Protein AF-A0A9D2DY53-F1 (afdb_monomer_lite)

Sequence (249 aa):
MTLADGGSDTGYHLVSTLRIPVTYTVGDETATFEDVVTSEVWFRDTRHELRPVRSVKTVLSHSPLAVSDPESIEDVYIAYDYTFTTSYDANCTQAEISIEYRSEVDGETQSSTENHTVELSGAGTYFDNEQILFSLRAIDPTLGVTFRSINPVRLREETLSAQAAAVTAPETLTFSINGEAAAEHEVNANSFSIGYTGTNSGLSQSYTYAALTDAANNTYRNVLLRMDVPVLHSLGTLHYRLVSAQFIQ

Organism: NCBI:txid2838604

Foldseek 3Di:
DAAPVRDDADDDKDKDKDWDWDWDDDPPDIDIDIWMKMKIWDFHHVVQLRHTAKMKIWTWDWDADPDDDDPDRVRGTDTWTKIWMWGAHPQNQKIKIKIWTWDADPNDIDIDIDIDMEGDDDPRQEDEPSCVVVVVLVDDLVDWDKGWYQPPVVRYIFIKIKHKDWDPAFDWDWAAEAPDHTDTDGFGKMKIWMWTPDPPTDGTKMWIWGDQPDPVCRPRSRDTAWIWAQDPPRPDIDIDGHHYDYDDD

Secondary structure (DSSP, 8-state):
-B-TTS-B--EEEEEEEEEEEEEEEETTEEEEEEEEEEEEEEEE-GGGTT-EEEEEEEEEEEEE---SS-SSGGGGEEEEEEEEEEEE-TTSSEEEEEEEEEEEETTEEEEEEEEEEEEPPSSS-B--HHHHHHHGGGS-TTS-EEEEEEETTTTEEEEEEEEEEE-SSPEEEEEEETTPPPEEEEE-EEEEEEEE-STT--PPEEEEEE--S-SS--TTTT-EEEEEEEEGGGTEEEEEE--EE----

Radius of gyration: 20.36 Å; chains: 1; bounding box: 48×48×57 Å

pLDDT: mean 89.17, std 6.29, range [55.41, 97.5]

Structure (mmCIF, N/CA/C/O backbone):
data_AF-A0A9D2DY53-F1
#
_entry.id   AF-A0A9D2DY53-F1
#
loop_
_atom_site.group_PDB
_atom_site.id
_atom_site.type_symbol
_atom_site.label_atom_id
_atom_site.label_alt_id
_atom_site.label_comp_id
_atom_site.label_asym_id
_atom_site.label_entity_id
_atom_site.label_seq_id
_atom_site.pdbx_PDB_ins_code
_atom_site.Cartn_x
_atom_site.Cartn_y
_atom_site.Cartn_z
_atom_site.occupancy
_atom_site.B_iso_or_equiv
_atom_site.auth_seq_id
_atom_site.auth_comp_id
_atom_site.auth_asym_id
_atom_site.auth_atom_id
_atom_site.pdbx_PDB_model_num
ATOM 1 N N . MET A 1 1 ? -4.947 10.933 -17.072 1.00 87.56 1 MET A N 1
ATOM 2 C CA . MET A 1 1 ? -5.111 11.525 -15.726 1.00 87.56 1 MET A CA 1
ATOM 3 C C . MET A 1 1 ? -5.010 13.039 -15.832 1.00 87.56 1 MET A C 1
ATOM 5 O O . MET A 1 1 ? -4.362 13.507 -16.764 1.00 87.56 1 MET A O 1
ATOM 9 N N . THR A 1 2 ? -5.627 13.781 -14.917 1.00 86.44 2 THR A N 1
ATOM 10 C CA . THR A 1 2 ? -5.500 15.247 -14.844 1.00 86.44 2 THR A CA 1
ATOM 11 C C . THR A 1 2 ? -4.355 15.609 -13.902 1.00 86.44 2 THR A C 1
ATOM 13 O O . THR A 1 2 ? -4.256 15.030 -12.823 1.00 86.44 2 THR A O 1
ATOM 16 N N . LEU A 1 3 ? -3.488 16.525 -14.323 1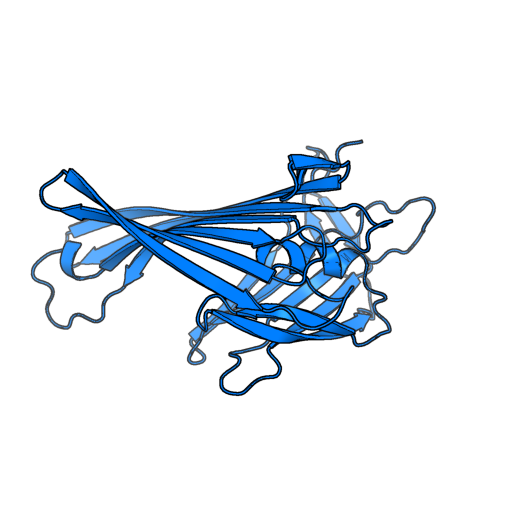.00 85.75 3 LEU A N 1
ATOM 17 C CA . LEU A 1 3 ? -2.381 17.057 -13.529 1.00 85.75 3 LEU A CA 1
ATOM 18 C C . LEU A 1 3 ? -2.838 18.284 -12.722 1.00 85.75 3 LEU A C 1
ATOM 20 O O . LEU A 1 3 ? -3.864 18.892 -13.029 1.00 85.75 3 LEU A O 1
ATOM 24 N N . ALA A 1 4 ? -2.060 18.674 -11.710 1.00 82.62 4 ALA A N 1
ATOM 25 C CA . ALA A 1 4 ? -2.380 19.817 -10.849 1.00 82.62 4 ALA A CA 1
ATOM 26 C C . ALA A 1 4 ? -2.477 21.162 -11.599 1.00 82.62 4 ALA A C 1
ATOM 28 O O . ALA A 1 4 ? -3.199 22.056 -11.170 1.00 82.62 4 ALA A O 1
ATOM 29 N N . ASP A 1 5 ? -1.798 21.302 -12.740 1.00 82.75 5 ASP A N 1
ATOM 30 C CA . ASP A 1 5 ? -1.852 22.492 -13.601 1.00 82.75 5 ASP A CA 1
ATOM 31 C C . ASP A 1 5 ? -3.064 22.510 -14.558 1.00 82.75 5 ASP A C 1
ATOM 33 O O . ASP A 1 5 ? -3.183 23.400 -15.401 1.00 82.75 5 ASP A O 1
ATOM 37 N N . GLY A 1 6 ? -3.969 21.531 -14.443 1.00 84.44 6 GLY A N 1
ATOM 38 C CA . GLY A 1 6 ? -5.123 21.357 -15.327 1.00 84.44 6 GLY A CA 1
ATOM 39 C C . GLY A 1 6 ? -4.798 20.663 -16.653 1.00 84.44 6 GLY A C 1
ATOM 40 O O . GLY A 1 6 ? -5.705 20.428 -17.455 1.00 84.44 6 GLY A O 1
ATOM 41 N N . GLY A 1 7 ? -3.534 20.304 -16.892 1.00 85.62 7 GLY A N 1
ATOM 42 C CA . GLY A 1 7 ? -3.119 19.490 -18.026 1.00 85.62 7 GLY A CA 1
ATOM 43 C C . GLY A 1 7 ? -3.608 18.043 -17.926 1.00 85.62 7 GLY A C 1
ATOM 44 O O . GLY A 1 7 ? -4.072 17.574 -16.886 1.00 85.62 7 GLY A O 1
ATOM 45 N N . SER A 1 8 ? -3.478 17.300 -19.024 1.00 86.88 8 SER A N 1
ATOM 46 C CA . SER A 1 8 ? -3.783 15.868 -19.072 1.00 86.88 8 SER A CA 1
ATOM 47 C C . SER A 1 8 ? -2.556 15.069 -19.488 1.00 86.88 8 SER A C 1
ATOM 49 O O . SER A 1 8 ? -1.902 15.434 -20.464 1.00 86.88 8 SER A O 1
ATOM 51 N N . ASP A 1 9 ? -2.300 13.949 -18.815 1.00 85.19 9 ASP A N 1
ATOM 52 C CA . ASP A 1 9 ? -1.198 13.044 -19.150 1.00 85.19 9 ASP A CA 1
ATOM 53 C C . ASP A 1 9 ? -1.635 11.571 -19.187 1.00 85.19 9 ASP A C 1
ATOM 55 O O . ASP A 1 9 ? -2.636 11.171 -18.577 1.00 85.19 9 ASP A O 1
ATOM 59 N N . THR A 1 10 ? -0.865 10.757 -19.908 1.00 88.81 10 THR A N 1
ATOM 60 C CA . THR A 1 10 ? -0.952 9.295 -19.860 1.00 88.81 10 THR A CA 1
ATOM 61 C C . THR A 1 10 ? -0.120 8.777 -18.693 1.00 88.81 10 THR A C 1
ATOM 63 O O . THR A 1 10 ? 0.996 9.224 -18.453 1.00 88.81 10 THR A O 1
ATOM 66 N N . GLY A 1 11 ? -0.645 7.792 -17.979 1.00 91.06 11 GLY A N 1
ATOM 67 C CA . GLY A 1 11 ? 0.128 7.059 -16.989 1.00 91.06 11 GLY A CA 1
ATOM 68 C C . GLY A 1 11 ? -0.738 6.038 -16.287 1.00 91.06 11 GLY A C 1
ATOM 69 O O . GLY A 1 11 ? -1.697 5.535 -16.873 1.00 91.06 11 GLY A O 1
ATOM 70 N N . TYR A 1 12 ? -0.381 5.720 -15.056 1.00 90.75 12 TYR A N 1
ATOM 71 C CA . TYR A 1 12 ? -0.913 4.572 -14.350 1.00 90.75 12 TYR A CA 1
ATOM 72 C C . TYR A 1 12 ? -1.916 4.990 -13.279 1.00 90.75 12 TYR A C 1
ATOM 74 O O . TYR A 1 12 ? -1.804 6.055 -12.672 1.00 90.75 12 TYR A O 1
ATOM 82 N N . HIS A 1 13 ? -2.897 4.119 -13.062 1.00 92.19 13 HIS A N 1
ATOM 83 C CA . HIS A 1 13 ? -3.832 4.165 -11.945 1.00 92.19 13 HIS A CA 1
ATOM 84 C C . HIS A 1 13 ? -3.803 2.790 -11.292 1.00 92.19 13 HIS A C 1
ATOM 86 O O . HIS A 1 13 ? -4.063 1.782 -11.952 1.00 92.19 13 HIS A O 1
ATOM 92 N N . LEU A 1 14 ? -3.412 2.750 -10.026 1.00 89.38 14 LEU A N 1
ATOM 93 C CA . LEU A 1 14 ? -3.392 1.536 -9.225 1.00 89.38 14 LEU A CA 1
ATOM 94 C C . LEU A 1 14 ? -4.449 1.665 -8.135 1.00 89.38 14 LEU A C 1
ATOM 96 O O . LEU A 1 14 ? -4.513 2.689 -7.460 1.00 89.38 14 LEU A O 1
ATOM 100 N N . VAL A 1 15 ? -5.239 0.608 -7.964 1.00 91.12 15 VAL A N 1
ATOM 101 C CA . VAL A 1 15 ? -6.220 0.478 -6.886 1.00 91.12 15 VAL A CA 1
ATOM 102 C C . VAL A 1 15 ? -5.892 -0.778 -6.093 1.00 91.12 15 VAL A C 1
ATOM 104 O O . VAL A 1 15 ? -5.691 -1.847 -6.675 1.00 91.12 15 VAL A O 1
ATOM 107 N N . SER A 1 16 ? -5.836 -0.661 -4.772 1.00 87.75 16 SER A N 1
ATOM 108 C CA . SER A 1 16 ? -5.714 -1.788 -3.854 1.00 87.75 16 SER A CA 1
ATOM 109 C C . SER A 1 16 ? -6.791 -1.712 -2.777 1.00 87.75 16 SER A C 1
ATOM 111 O O . SER A 1 16 ? -7.193 -0.633 -2.346 1.00 87.75 16 SER A O 1
ATOM 113 N N . THR A 1 17 ? -7.277 -2.877 -2.349 1.00 91.94 17 THR A N 1
ATOM 114 C CA . THR A 1 17 ? -8.260 -2.988 -1.271 1.00 91.94 17 THR A CA 1
ATOM 115 C C . THR A 1 17 ? -7.860 -4.128 -0.347 1.00 91.94 17 THR A C 1
ATOM 117 O O . THR A 1 17 ? -7.672 -5.258 -0.795 1.00 91.94 17 THR A O 1
ATOM 120 N N . LEU A 1 18 ? -7.762 -3.833 0.944 1.00 89.19 18 LEU A N 1
ATOM 121 C CA . LEU A 1 18 ? -7.637 -4.807 2.018 1.00 89.19 18 LEU A CA 1
ATOM 122 C C . LEU A 1 18 ? -8.963 -4.844 2.776 1.00 89.19 18 LEU A C 1
ATOM 124 O O . LEU A 1 18 ? -9.418 -3.805 3.244 1.00 89.19 18 LEU A O 1
ATOM 128 N N . ARG A 1 19 ? -9.566 -6.030 2.892 1.00 92.31 19 ARG A N 1
ATOM 129 C CA . ARG A 1 19 ? -10.751 -6.278 3.724 1.00 92.31 19 ARG A CA 1
ATOM 130 C C . ARG A 1 19 ? -10.370 -7.190 4.875 1.00 92.31 19 ARG A C 1
ATOM 132 O O . ARG A 1 19 ? -9.703 -8.202 4.647 1.00 92.31 19 ARG A O 1
ATOM 139 N N . ILE A 1 20 ? -10.778 -6.833 6.084 1.00 90.50 20 ILE A N 1
ATOM 140 C CA . ILE A 1 20 ? -10.432 -7.555 7.304 1.00 90.50 20 ILE A CA 1
ATOM 141 C C . ILE A 1 20 ? -11.735 -7.829 8.062 1.00 90.50 20 ILE A C 1
ATOM 143 O O . ILE A 1 20 ? -12.367 -6.888 8.538 1.00 90.50 20 ILE A O 1
ATOM 147 N N . PRO A 1 21 ? -12.174 -9.094 8.176 1.00 94.25 21 PRO A N 1
ATOM 148 C CA . PRO A 1 21 ? -13.279 -9.422 9.061 1.00 94.25 21 PRO A CA 1
ATOM 149 C C . PRO A 1 21 ? -12.814 -9.248 10.508 1.00 94.25 21 PRO A C 1
ATOM 151 O O . PRO A 1 21 ? -11.798 -9.818 10.912 1.00 94.25 21 PRO A O 1
ATOM 154 N N . VAL A 1 22 ? -13.560 -8.468 11.284 1.00 92.56 22 VAL A N 1
ATOM 155 C CA . VAL A 1 22 ? -13.251 -8.184 12.687 1.00 92.56 22 VAL A CA 1
ATOM 156 C C . VAL A 1 22 ? -14.400 -8.663 13.561 1.00 92.56 22 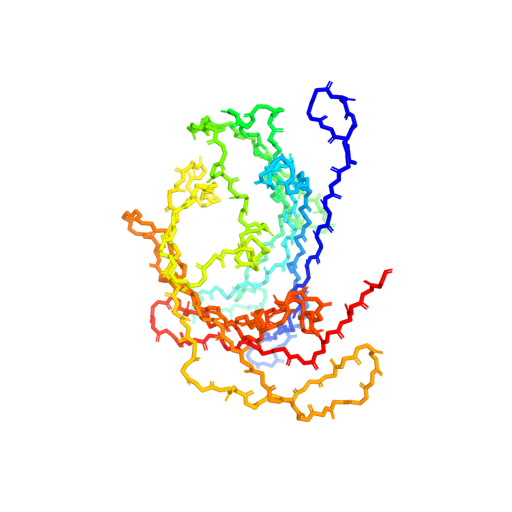VAL A C 1
ATOM 158 O O . VAL A 1 22 ? -15.574 -8.544 13.210 1.00 92.56 22 VAL A O 1
ATOM 161 N N . THR A 1 23 ? -14.068 -9.253 14.704 1.00 94.56 23 THR A N 1
ATOM 162 C CA . THR A 1 23 ? -15.049 -9.698 15.693 1.00 94.56 23 THR A CA 1
ATOM 163 C C . THR A 1 23 ? -14.549 -9.358 17.085 1.00 94.56 23 THR A C 1
ATOM 165 O O . THR A 1 23 ? -13.434 -9.731 17.451 1.00 94.56 23 THR A O 1
ATOM 168 N N . TYR A 1 24 ? -15.396 -8.676 17.847 1.00 92.00 24 TYR A N 1
ATOM 169 C CA . TYR A 1 24 ? -15.216 -8.418 19.269 1.00 92.00 24 TYR A CA 1
ATOM 170 C C . TYR A 1 24 ? -16.236 -9.232 20.058 1.00 92.00 24 TYR A C 1
ATOM 172 O O . TYR A 1 24 ? -17.373 -9.401 19.615 1.00 92.00 24 TYR A O 1
ATOM 180 N N . THR A 1 25 ? -15.832 -9.720 21.229 1.00 90.50 25 THR A N 1
ATOM 181 C CA . THR A 1 25 ? -16.706 -10.458 22.146 1.00 90.50 25 THR A CA 1
ATOM 182 C C . THR A 1 25 ? -16.426 -10.004 23.573 1.00 90.50 25 THR A C 1
ATOM 184 O O . THR A 1 25 ? -15.277 -10.053 24.018 1.00 90.50 25 THR A O 1
ATOM 187 N N . VAL A 1 26 ? -17.473 -9.584 24.284 1.00 89.44 26 VAL A N 1
ATOM 188 C CA . VAL A 1 26 ? -17.429 -9.187 25.700 1.00 89.44 26 VAL A CA 1
ATOM 189 C C . VAL A 1 26 ? -18.571 -9.898 26.417 1.00 89.44 26 VAL A C 1
ATOM 191 O O . VAL A 1 26 ? -19.737 -9.658 26.123 1.0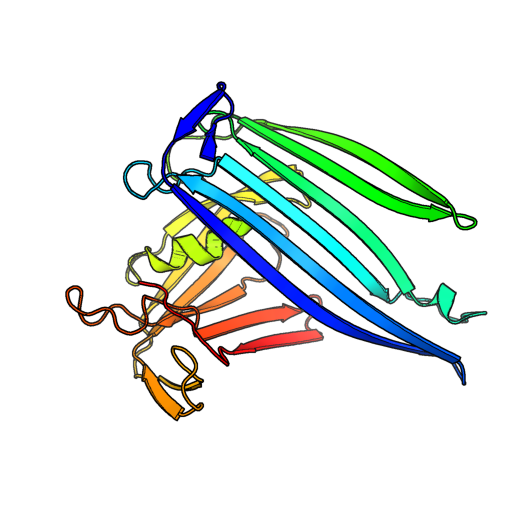0 89.44 26 VAL A O 1
ATOM 194 N N . GLY A 1 27 ? -18.251 -10.808 27.341 1.00 86.94 27 GLY A N 1
ATOM 195 C CA . GLY A 1 27 ? -19.268 -11.667 27.954 1.00 86.94 27 GLY A CA 1
ATOM 196 C C . GLY A 1 27 ? -20.036 -12.464 26.892 1.00 86.94 27 GLY A C 1
ATOM 197 O O . GLY A 1 27 ? -19.425 -13.222 26.139 1.00 86.94 27 GLY A O 1
ATOM 198 N N . ASP A 1 28 ? -21.353 -12.263 26.833 1.00 91.31 28 ASP A N 1
ATOM 199 C CA . ASP A 1 28 ? -22.251 -12.887 25.849 1.00 91.31 28 ASP A CA 1
ATOM 200 C C . ASP A 1 28 ? -22.543 -11.982 24.630 1.00 91.31 28 ASP A C 1
ATOM 202 O O . ASP A 1 28 ? -23.234 -12.397 23.697 1.00 91.31 28 ASP A O 1
ATOM 206 N N . GLU A 1 29 ? -22.027 -10.749 24.612 1.00 94.25 29 GLU A N 1
ATOM 207 C CA . GLU A 1 29 ? -22.216 -9.800 23.513 1.00 94.25 29 GLU A CA 1
ATOM 208 C C . GLU A 1 29 ? -21.153 -9.996 22.431 1.00 94.25 29 GLU A C 1
ATOM 210 O O . GLU A 1 29 ? -19.992 -10.312 22.703 1.00 94.25 29 GLU A O 1
ATOM 215 N N . THR A 1 30 ? -21.546 -9.828 21.168 1.00 94.88 30 THR A N 1
ATOM 216 C CA . THR A 1 30 ? -20.648 -9.941 20.014 1.00 94.88 30 THR A CA 1
ATOM 217 C C . THR A 1 30 ? -20.978 -8.872 18.984 1.00 94.88 30 THR A C 1
ATOM 219 O O . THR A 1 30 ? -22.138 -8.699 18.617 1.00 94.88 30 THR A O 1
ATOM 222 N N . ALA A 1 31 ? -19.939 -8.211 18.482 1.00 94.69 31 ALA A N 1
ATOM 223 C CA . ALA A 1 31 ? -20.017 -7.225 17.418 1.00 94.69 31 ALA A CA 1
ATOM 224 C C . ALA A 1 31 ? -19.077 -7.644 16.285 1.00 94.69 31 ALA A C 1
ATOM 226 O O . ALA A 1 31 ? -17.930 -8.039 16.520 1.00 94.69 31 ALA A O 1
ATOM 227 N N . THR A 1 32 ? -19.577 -7.591 15.053 1.00 96.44 32 THR A N 1
ATOM 228 C CA . THR A 1 32 ? -18.842 -8.013 13.858 1.00 96.44 32 THR A CA 1
ATOM 229 C C . THR A 1 32 ? -18.788 -6.885 12.848 1.00 96.44 32 THR A C 1
ATOM 231 O O . THR A 1 32 ? -19.823 -6.303 12.525 1.00 96.44 32 THR A O 1
ATOM 234 N N . PHE A 1 33 ? -17.604 -6.650 12.298 1.00 95.62 33 PHE A N 1
ATOM 235 C CA . PHE A 1 33 ? -17.342 -5.593 11.330 1.00 95.62 33 PHE A CA 1
ATOM 236 C C . PHE A 1 33 ? -16.589 -6.151 10.123 1.00 95.62 33 PHE A C 1
ATOM 238 O O . PHE A 1 33 ? -15.954 -7.208 10.192 1.00 95.62 33 PHE A O 1
ATOM 245 N N . GLU A 1 34 ? -16.636 -5.416 9.018 1.00 96.69 34 GLU A N 1
ATOM 246 C CA . GLU A 1 34 ? -15.696 -5.583 7.914 1.00 96.69 34 GLU A CA 1
ATOM 247 C C . GLU A 1 34 ? -14.886 -4.294 7.796 1.00 96.69 34 GLU A C 1
ATOM 249 O O . GLU A 1 34 ? -15.356 -3.293 7.257 1.00 96.69 34 GLU A O 1
ATOM 254 N N . ASP A 1 35 ? -13.671 -4.327 8.329 1.00 96.44 35 ASP A N 1
ATOM 255 C CA . ASP A 1 35 ? -12.710 -3.247 8.171 1.00 96.44 35 ASP A CA 1
ATOM 256 C C . ASP A 1 35 ? -12.212 -3.223 6.728 1.00 96.44 35 ASP A C 1
ATOM 258 O O . ASP A 1 35 ? -11.966 -4.269 6.114 1.00 96.44 35 ASP A O 1
ATOM 262 N N . VAL A 1 36 ? -12.035 -2.024 6.179 1.00 96.56 36 VAL A N 1
ATOM 263 C CA . VAL A 1 36 ? -11.626 -1.842 4.788 1.00 96.56 36 VAL A CA 1
ATOM 264 C C . VAL A 1 36 ? -10.599 -0.728 4.681 1.00 96.56 36 VAL A C 1
ATOM 266 O O . VAL A 1 36 ? -10.814 0.393 5.133 1.00 96.56 36 VAL A O 1
ATOM 269 N N . VAL A 1 37 ? -9.496 -1.020 3.999 1.00 94.69 37 VAL A N 1
ATOM 270 C CA . VAL A 1 37 ? -8.538 -0.014 3.540 1.00 94.69 37 VAL A CA 1
ATOM 271 C C . VAL A 1 37 ? -8.515 -0.051 2.024 1.00 94.69 37 VAL A C 1
ATOM 273 O O . VAL A 1 37 ? -8.183 -1.080 1.439 1.00 94.69 37 VAL A O 1
ATOM 276 N N . THR A 1 38 ? -8.862 1.061 1.386 1.00 96.00 38 THR A N 1
ATOM 277 C CA . THR A 1 38 ? -8.740 1.237 -0.063 1.00 96.00 38 THR A CA 1
ATOM 278 C C . THR A 1 38 ? -7.687 2.289 -0.349 1.00 96.00 38 THR A C 1
ATOM 280 O O . THR A 1 38 ? -7.722 3.361 0.247 1.00 96.00 38 THR A O 1
ATOM 283 N N . SER A 1 39 ? -6.772 1.995 -1.264 1.00 94.31 39 SER A N 1
ATOM 284 C CA . SER A 1 39 ? -5.787 2.949 -1.759 1.00 94.31 39 SER A CA 1
ATOM 285 C C . SER A 1 39 ? -5.914 3.068 -3.268 1.00 94.31 39 SER A C 1
ATOM 287 O O . SER A 1 39 ? -5.884 2.070 -3.986 1.00 94.31 39 SER A O 1
ATOM 289 N N . GLU A 1 40 ? -6.020 4.295 -3.751 1.00 95.44 40 GLU A N 1
ATOM 290 C CA . GLU A 1 40 ? -5.954 4.644 -5.160 1.00 95.44 40 GLU A CA 1
ATOM 291 C C . GLU A 1 40 ? -4.767 5.565 -5.382 1.00 95.44 40 GLU A C 1
ATOM 293 O O . GLU A 1 40 ? -4.580 6.527 -4.640 1.00 95.44 40 GLU A O 1
ATOM 298 N N . VAL A 1 41 ? -3.967 5.300 -6.409 1.00 94.25 41 VAL A N 1
ATOM 299 C CA . VAL A 1 41 ? -2.818 6.143 -6.734 1.00 94.25 41 VAL A CA 1
ATOM 300 C C . VAL A 1 41 ? -2.692 6.348 -8.234 1.00 94.25 41 VAL A C 1
ATOM 302 O O . VAL A 1 41 ? -2.800 5.410 -9.027 1.00 94.25 41 VAL A O 1
ATOM 305 N N . TRP A 1 42 ? -2.460 7.599 -8.619 1.00 93.75 42 TRP A N 1
ATOM 306 C CA . TRP A 1 42 ? -2.204 8.039 -9.982 1.00 93.75 42 TRP A CA 1
ATOM 307 C C . TRP A 1 42 ? -0.773 8.541 -10.072 1.00 93.75 42 TRP A C 1
ATOM 309 O O . TRP A 1 42 ? -0.355 9.411 -9.304 1.00 93.75 42 TRP A O 1
ATOM 319 N N . PHE A 1 43 ? -0.024 8.007 -11.026 1.00 91.88 43 PHE A N 1
ATOM 320 C CA . PHE A 1 43 ? 1.377 8.354 -11.224 1.00 91.88 43 PHE A CA 1
ATOM 321 C C . PHE A 1 43 ? 1.738 8.276 -12.698 1.00 91.88 43 PHE A C 1
ATOM 323 O O . PHE A 1 43 ? 1.163 7.503 -13.472 1.00 91.88 43 PHE A O 1
ATOM 330 N N . ARG A 1 44 ? 2.681 9.123 -13.100 1.00 89.75 44 ARG A N 1
ATOM 331 C CA . ARG A 1 44 ? 3.085 9.275 -14.497 1.00 89.75 44 ARG A CA 1
ATOM 332 C C . ARG A 1 44 ? 3.754 8.000 -15.008 1.00 89.75 44 ARG A C 1
ATOM 334 O O . ARG A 1 4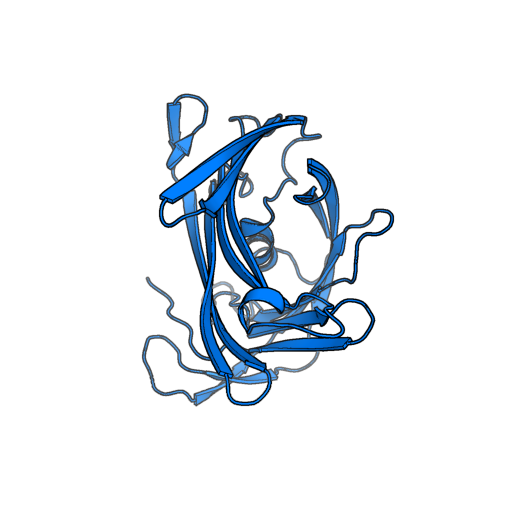4 ? 4.111 7.105 -14.245 1.00 89.75 44 ARG A O 1
ATOM 341 N N . ASP A 1 45 ? 3.888 7.885 -16.322 1.00 87.56 45 ASP A N 1
ATOM 342 C CA . ASP A 1 45 ? 4.532 6.716 -16.912 1.00 87.56 45 ASP A CA 1
ATOM 343 C C . ASP A 1 45 ? 6.054 6.663 -16.656 1.00 87.56 45 ASP A C 1
ATOM 345 O O . ASP A 1 45 ? 6.656 7.550 -16.044 1.00 87.56 45 ASP A O 1
ATOM 349 N N . THR A 1 46 ? 6.707 5.602 -17.132 1.00 83.00 46 THR A N 1
ATOM 350 C CA . THR A 1 46 ? 8.151 5.391 -16.933 1.00 83.00 46 THR A CA 1
ATOM 351 C C . THR A 1 46 ? 9.021 6.448 -17.617 1.00 83.00 46 THR A C 1
ATOM 353 O O . THR A 1 46 ? 10.149 6.662 -17.182 1.00 83.00 46 THR A O 1
ATOM 356 N N . ARG A 1 47 ? 8.514 7.156 -18.641 1.00 85.12 47 ARG A N 1
ATOM 357 C CA . ARG A 1 47 ? 9.230 8.273 -19.295 1.00 85.12 47 ARG A CA 1
ATOM 358 C C . ARG A 1 47 ? 9.335 9.491 -18.382 1.00 85.12 47 ARG A C 1
ATOM 360 O O . ARG A 1 47 ? 10.207 10.330 -18.577 1.00 85.12 47 ARG A O 1
ATOM 367 N N . HIS A 1 48 ? 8.454 9.561 -17.391 1.00 86.19 48 HIS A N 1
ATOM 368 C CA . HIS A 1 48 ? 8.414 10.588 -16.364 1.00 86.19 48 HIS A CA 1
ATOM 369 C C . HIS A 1 48 ? 8.774 10.016 -14.990 1.00 86.19 48 HIS A C 1
ATOM 371 O O . HIS A 1 48 ? 8.280 10.508 -13.978 1.00 86.19 48 HIS A O 1
ATOM 377 N N . GLU A 1 49 ? 9.610 8.970 -14.957 1.00 85.31 49 GLU A N 1
ATOM 378 C CA . GLU A 1 49 ? 10.211 8.424 -13.729 1.00 85.31 49 GLU A CA 1
ATOM 379 C C . GLU A 1 49 ? 9.176 7.938 -12.702 1.00 85.31 49 GLU A C 1
ATOM 381 O O . GLU A 1 49 ? 9.463 7.873 -11.512 1.00 85.31 49 GLU A O 1
ATOM 386 N N . LEU A 1 50 ? 7.962 7.600 -13.155 1.00 87.88 50 LEU A N 1
ATOM 387 C CA . LEU A 1 50 ? 6.849 7.229 -12.284 1.00 87.88 50 LEU A CA 1
ATOM 388 C C . LEU A 1 50 ? 6.504 8.304 -11.234 1.00 87.88 50 LEU A C 1
ATOM 390 O O . LEU A 1 50 ? 6.070 7.963 -10.140 1.00 87.88 50 LEU A O 1
ATOM 394 N N . ARG A 1 51 ? 6.686 9.598 -11.530 1.00 88.94 51 ARG A N 1
ATOM 395 C CA . ARG A 1 51 ? 6.360 10.675 -10.575 1.00 88.94 51 ARG A CA 1
ATOM 396 C C . ARG A 1 51 ? 4.900 10.591 -10.103 1.00 88.94 51 ARG A C 1
ATOM 398 O O . ARG A 1 51 ? 4.018 10.440 -10.959 1.00 88.94 51 ARG A O 1
ATOM 405 N N . PRO A 1 52 ? 4.621 10.711 -8.793 1.00 91.38 52 PRO A N 1
ATOM 406 C CA . PRO A 1 52 ? 3.256 10.677 -8.297 1.00 91.38 52 PRO A CA 1
ATOM 407 C C . PRO A 1 52 ? 2.495 11.931 -8.720 1.00 91.38 52 PRO A C 1
ATOM 409 O O . PRO A 1 52 ? 3.072 12.995 -8.938 1.00 91.38 52 PRO A O 1
ATOM 412 N N . VAL A 1 53 ? 1.182 11.780 -8.857 1.00 92.75 53 VAL A N 1
ATOM 413 C CA . VAL A 1 53 ? 0.254 12.874 -9.169 1.00 92.75 53 VAL A CA 1
ATOM 414 C C . VAL A 1 53 ? -0.752 13.032 -8.043 1.00 92.75 53 VAL A C 1
ATOM 416 O O . VAL A 1 53 ? -0.987 14.143 -7.574 1.00 92.75 53 VAL A O 1
ATOM 419 N N . ARG A 1 54 ? -1.334 11.921 -7.589 1.00 93.62 54 ARG A N 1
ATOM 420 C CA . ARG A 1 54 ? -2.304 11.914 -6.498 1.00 93.62 54 ARG A CA 1
ATOM 421 C C . ARG A 1 54 ? -2.385 10.533 -5.862 1.00 93.62 54 ARG A C 1
ATOM 423 O O . ARG A 1 54 ? -2.311 9.542 -6.583 1.00 93.62 54 ARG A O 1
ATOM 430 N N . SER A 1 55 ? -2.632 10.477 -4.564 1.00 94.88 55 SER A N 1
ATOM 431 C CA . SER A 1 55 ? -3.072 9.279 -3.854 1.00 94.88 55 SER A CA 1
ATOM 432 C C . SER A 1 55 ? -4.308 9.584 -3.012 1.00 94.88 55 SER A C 1
ATOM 434 O O . SER A 1 55 ? -4.518 10.713 -2.567 1.00 94.88 55 SER A O 1
ATOM 436 N N . VAL A 1 56 ? -5.170 8.587 -2.847 1.00 96.31 56 VAL A N 1
ATOM 437 C CA . VAL A 1 56 ? -6.331 8.619 -1.958 1.00 96.31 56 VAL A CA 1
ATOM 438 C C . VAL A 1 56 ? -6.344 7.311 -1.190 1.00 96.31 56 VAL A C 1
ATOM 440 O O . VAL A 1 56 ? -6.448 6.242 -1.785 1.00 96.31 56 VAL A O 1
ATOM 443 N N . LYS A 1 57 ? -6.251 7.394 0.132 1.00 95.88 57 LYS A N 1
ATOM 444 C CA . LYS A 1 57 ? -6.410 6.265 1.037 1.00 95.88 57 LYS A CA 1
ATOM 445 C C . LYS A 1 57 ? -7.665 6.466 1.871 1.00 95.88 57 LYS A C 1
ATOM 447 O O . LYS A 1 57 ? -7.735 7.406 2.655 1.00 95.88 57 LYS A O 1
ATOM 452 N N . THR A 1 58 ? -8.625 5.565 1.740 1.00 96.94 58 THR A N 1
ATOM 453 C CA . THR A 1 58 ? -9.824 5.517 2.579 1.00 96.94 58 THR A CA 1
ATOM 454 C C . THR A 1 58 ? -9.696 4.360 3.553 1.00 96.94 58 THR A C 1
ATOM 456 O O . THR A 1 58 ? -9.397 3.236 3.150 1.00 96.94 58 THR A O 1
ATOM 459 N N . VAL A 1 59 ? -9.897 4.641 4.834 1.00 96.19 59 VAL A N 1
ATOM 460 C CA . VAL A 1 59 ? -9.779 3.679 5.927 1.00 96.19 59 VAL A CA 1
ATOM 461 C C . VAL A 1 59 ? -11.076 3.671 6.705 1.00 96.19 59 VAL A C 1
ATOM 463 O O . VAL A 1 59 ? -11.520 4.725 7.138 1.00 96.19 59 VAL A O 1
ATOM 466 N N . LEU A 1 60 ? -11.622 2.479 6.908 1.00 96.62 60 LEU A N 1
ATOM 467 C CA . LEU A 1 60 ? -12.541 2.153 7.985 1.00 96.62 60 LEU A CA 1
ATOM 468 C C . LEU A 1 60 ? -11.879 1.043 8.794 1.00 96.62 60 LEU A C 1
ATOM 470 O O . LEU A 1 60 ? -11.645 -0.044 8.260 1.00 96.62 60 LEU A O 1
ATOM 474 N N . SER A 1 61 ? -11.544 1.319 10.052 1.00 95.44 61 SER A N 1
ATOM 475 C CA . SER A 1 61 ? -10.991 0.297 10.934 1.00 95.44 61 SER A CA 1
ATOM 476 C C . SER A 1 61 ? -11.506 0.384 12.357 1.00 95.44 61 SER A C 1
ATOM 478 O O . SER A 1 61 ? -11.498 1.457 12.951 1.00 95.44 61 SER A O 1
ATOM 480 N N . HIS A 1 62 ? -11.879 -0.757 12.921 1.00 94.12 62 HIS A N 1
ATOM 481 C CA . HIS A 1 62 ? -12.202 -0.912 14.328 1.00 94.12 62 HIS A CA 1
ATOM 482 C C . HIS A 1 62 ? -10.960 -1.438 15.042 1.00 94.12 62 HIS A C 1
ATOM 484 O O . HIS A 1 62 ? -10.431 -2.502 14.723 1.00 94.12 62 HIS A O 1
ATOM 490 N N . SER A 1 63 ? -10.448 -0.656 15.989 1.00 90.69 63 SER A N 1
ATOM 491 C CA . SER A 1 63 ? -9.249 -0.998 16.753 1.00 90.69 63 SER A CA 1
ATOM 492 C C . SER A 1 63 ? -9.595 -1.219 18.220 1.00 90.69 63 SER A C 1
ATOM 494 O O . SER A 1 63 ? -10.396 -0.465 18.768 1.00 90.69 63 SER A O 1
ATOM 496 N N . PRO A 1 64 ? -8.995 -2.228 18.880 1.00 89.12 64 PRO A N 1
ATOM 497 C CA . PRO A 1 64 ? -9.267 -2.506 20.283 1.00 89.12 64 PRO A CA 1
ATOM 498 C C . PRO A 1 64 ? -8.835 -1.338 21.176 1.00 89.12 64 PRO A C 1
ATOM 500 O O . PRO A 1 64 ? -7.729 -0.809 21.033 1.00 89.12 64 PRO A O 1
ATOM 503 N N . LEU A 1 65 ? -9.679 -0.992 22.143 1.00 88.31 65 LEU A N 1
ATOM 504 C CA . LEU A 1 65 ? -9.345 -0.103 23.246 1.00 88.31 65 LEU A CA 1
ATOM 505 C C . LEU A 1 65 ? -8.965 -0.927 24.476 1.00 88.31 65 LEU A C 1
ATOM 507 O O . LEU A 1 65 ? -9.593 -1.930 24.810 1.00 88.31 65 LEU A O 1
ATOM 511 N N . ALA A 1 66 ? -7.917 -0.494 25.175 1.00 81.94 66 ALA A N 1
ATOM 512 C CA . ALA A 1 66 ? -7.522 -1.104 26.436 1.00 81.94 66 ALA A CA 1
ATOM 513 C C . ALA A 1 66 ? -8.441 -0.603 27.564 1.00 81.94 66 ALA A C 1
ATOM 515 O O . ALA A 1 66 ? -8.125 0.381 28.233 1.00 81.94 66 ALA A O 1
ATOM 516 N N . VAL A 1 67 ? -9.571 -1.285 27.763 1.00 85.00 67 VAL A N 1
ATOM 517 C CA . VAL A 1 67 ? -10.552 -0.999 28.822 1.00 85.00 67 VAL A CA 1
ATOM 518 C C . VAL A 1 67 ? -10.573 -2.154 29.821 1.00 85.00 67 VAL A C 1
ATOM 520 O O . VAL A 1 67 ? -10.642 -3.318 29.438 1.00 85.00 67 VAL A O 1
ATOM 523 N N . SER A 1 68 ? -10.449 -1.842 31.113 1.00 83.12 68 SER A N 1
ATOM 524 C CA . SER A 1 68 ? -10.322 -2.850 32.176 1.00 83.12 68 SER A CA 1
ATOM 525 C C . SER A 1 68 ? -11.650 -3.441 32.649 1.00 83.12 68 SER A C 1
ATOM 527 O O . SER A 1 68 ? -11.641 -4.532 33.210 1.00 83.12 68 SER A O 1
ATOM 529 N N . ASP A 1 69 ? -12.753 -2.718 32.464 1.00 86.69 69 ASP A N 1
ATOM 530 C CA . ASP A 1 69 ? -14.096 -3.114 32.905 1.00 86.69 69 ASP A CA 1
ATOM 531 C C . ASP A 1 69 ? -15.131 -2.488 31.948 1.00 86.69 69 ASP A C 1
ATOM 533 O O . ASP A 1 69 ? -15.666 -1.421 32.246 1.00 86.69 69 ASP A O 1
ATOM 537 N N . PRO A 1 70 ? -15.283 -3.029 30.724 1.00 88.06 70 PRO A N 1
ATOM 538 C CA . PRO A 1 70 ? -16.222 -2.487 29.744 1.00 88.06 70 PRO A CA 1
ATOM 539 C C . PRO A 1 70 ? -17.667 -2.703 30.206 1.00 88.06 70 PRO A C 1
ATOM 541 O O . PRO A 1 70 ? -18.028 -3.808 30.614 1.00 88.06 70 PRO A O 1
ATOM 544 N N . GLU A 1 71 ? -18.495 -1.661 30.129 1.00 87.88 71 GLU A N 1
ATOM 545 C CA . GLU A 1 71 ? -19.919 -1.734 30.483 1.00 87.88 71 GLU A CA 1
ATOM 546 C C . GLU A 1 71 ? -20.764 -2.252 29.307 1.00 87.88 71 GLU A C 1
ATOM 548 O O . GLU A 1 71 ? -21.860 -2.774 29.514 1.00 87.88 71 GLU A O 1
ATOM 553 N N . SER A 1 72 ? -20.235 -2.130 28.087 1.00 88.19 72 SER A N 1
ATOM 554 C CA . SER A 1 72 ? -20.848 -2.536 26.823 1.00 88.19 72 SER A CA 1
ATOM 555 C C . SER A 1 72 ? -19.795 -2.967 25.799 1.00 88.19 72 SER A C 1
ATOM 557 O O . SER A 1 72 ? -18.598 -2.692 25.946 1.00 88.19 72 SER A O 1
ATOM 559 N N . ILE A 1 73 ? -20.220 -3.646 24.733 1.00 90.56 73 ILE A N 1
ATOM 560 C CA . ILE A 1 73 ? -19.308 -4.015 23.648 1.00 90.56 73 ILE A CA 1
ATOM 561 C C . ILE A 1 73 ? -18.758 -2.804 22.879 1.00 90.56 73 ILE A C 1
ATOM 563 O O . ILE A 1 73 ? -17.649 -2.866 22.349 1.00 90.56 73 ILE A O 1
ATOM 567 N N . GLU A 1 74 ? -19.480 -1.690 22.849 1.00 89.88 74 GLU A N 1
ATOM 568 C CA . GLU A 1 74 ? -19.045 -0.447 22.215 1.00 89.88 74 GLU A CA 1
ATOM 569 C C . GLU A 1 74 ? -17.840 0.188 22.932 1.00 89.88 74 GLU A C 1
ATOM 571 O O . GLU A 1 74 ? -17.073 0.920 22.308 1.00 89.88 74 GLU A O 1
ATOM 576 N N . ASP A 1 75 ? -17.608 -0.136 24.210 1.00 89.50 75 ASP A N 1
ATOM 577 C CA . ASP A 1 75 ? -16.487 0.408 24.987 1.00 89.50 75 ASP A CA 1
ATOM 578 C C . ASP A 1 75 ? -15.130 -0.195 24.593 1.00 89.50 75 ASP A C 1
ATOM 580 O O . ASP A 1 75 ? -14.079 0.391 24.862 1.00 89.50 75 ASP A O 1
ATOM 584 N N . VAL A 1 76 ? -15.114 -1.386 23.981 1.00 91.94 76 VAL A N 1
ATOM 585 C CA . VAL A 1 76 ? -13.861 -2.127 23.740 1.00 91.94 76 VAL A CA 1
ATOM 586 C C . VAL A 1 76 ? -13.207 -1.827 22.400 1.00 91.94 76 VAL A C 1
ATOM 588 O O . VAL A 1 76 ? -12.149 -2.393 22.103 1.00 91.94 76 VAL A O 1
ATOM 591 N N . TYR A 1 77 ? -13.782 -0.943 21.588 1.00 92.62 77 TYR A N 1
ATOM 592 C CA . TYR A 1 77 ? -13.192 -0.548 20.317 1.00 92.62 77 TYR A CA 1
ATOM 593 C C . TYR A 1 77 ? -13.412 0.930 19.994 1.00 92.62 77 TYR A C 1
ATOM 595 O O . TYR A 1 77 ? -14.303 1.593 20.507 1.00 92.62 77 TYR A O 1
ATOM 603 N N . ILE A 1 78 ? -12.576 1.444 19.099 1.00 92.00 78 ILE A N 1
ATOM 604 C CA . ILE A 1 78 ? -12.754 2.745 18.458 1.00 92.00 78 ILE A CA 1
ATOM 605 C C . ILE A 1 78 ? -12.763 2.552 16.946 1.00 92.00 78 ILE A C 1
ATOM 607 O O . ILE A 1 78 ? -11.948 1.797 16.410 1.00 92.00 78 ILE A O 1
ATOM 611 N N . ALA A 1 79 ? -13.686 3.229 16.266 1.00 92.75 79 ALA A N 1
ATOM 612 C CA . ALA A 1 79 ? -13.721 3.285 14.813 1.00 92.75 79 ALA A CA 1
ATOM 613 C C . ALA A 1 79 ? -12.855 4.447 14.306 1.00 92.75 79 ALA A C 1
ATOM 615 O O . ALA A 1 79 ? -13.005 5.594 14.728 1.00 92.75 79 ALA A O 1
ATOM 616 N N . TYR A 1 80 ? -11.963 4.144 13.372 1.00 94.38 80 TYR A N 1
ATOM 617 C CA . TYR A 1 80 ? -11.224 5.105 12.572 1.00 94.38 80 TYR A CA 1
ATOM 618 C C . TYR A 1 80 ? -11.801 5.096 11.157 1.00 94.38 80 TYR A C 1
ATOM 620 O O . TYR A 1 80 ? -11.465 4.212 10.369 1.00 94.38 80 TYR A O 1
ATOM 628 N N . ASP A 1 81 ? -12.648 6.077 10.842 1.00 96.25 81 ASP A N 1
ATOM 629 C CA . ASP A 1 81 ? -13.098 6.367 9.478 1.00 96.25 81 ASP A CA 1
ATOM 630 C C . ASP A 1 81 ? -12.423 7.652 9.001 1.00 96.25 81 ASP A C 1
ATOM 632 O O . ASP A 1 81 ? -12.642 8.735 9.551 1.00 96.25 81 ASP A O 1
ATOM 636 N N . TYR A 1 82 ? -11.539 7.533 8.013 1.00 96.25 82 TYR A N 1
ATOM 637 C CA . TYR A 1 82 ? -10.917 8.703 7.415 1.00 96.25 82 TYR A CA 1
ATOM 638 C C . TYR A 1 82 ? -10.525 8.501 5.957 1.00 96.25 82 TYR A C 1
ATOM 640 O O . TYR A 1 82 ? -10.305 7.392 5.469 1.00 96.25 82 TYR A O 1
ATOM 648 N N . THR A 1 83 ? -10.395 9.618 5.247 1.00 97.06 83 THR A N 1
ATOM 649 C CA . THR A 1 83 ? -9.814 9.683 3.906 1.00 97.06 83 THR A CA 1
ATOM 650 C C . THR A 1 83 ? -8.586 10.580 3.924 1.00 97.06 83 THR A C 1
ATOM 652 O O . THR A 1 83 ? -8.687 11.762 4.231 1.00 97.06 83 THR A O 1
ATOM 655 N N . PHE A 1 84 ? -7.431 10.021 3.579 1.00 95.44 84 PHE A N 1
ATOM 656 C CA . PHE A 1 84 ? -6.163 10.726 3.429 1.00 95.44 84 PHE A CA 1
ATOM 657 C C . PHE A 1 84 ? -5.870 10.901 1.938 1.00 95.44 84 PHE A C 1
ATOM 659 O O . PHE A 1 84 ? -5.696 9.920 1.217 1.00 95.44 84 PHE A O 1
ATOM 666 N N . THR A 1 85 ? -5.841 12.139 1.459 1.00 95.75 85 THR A N 1
ATOM 667 C CA . THR A 1 85 ? -5.538 12.471 0.063 1.00 95.75 85 THR A CA 1
ATOM 668 C C . THR A 1 85 ? -4.222 13.222 -0.009 1.00 95.75 85 THR A C 1
ATOM 670 O O . THR A 1 85 ? -4.093 14.251 0.646 1.00 95.75 85 THR A O 1
ATOM 673 N N . THR A 1 86 ? -3.301 12.777 -0.861 1.00 94.31 86 THR A N 1
ATOM 674 C CA . THR A 1 86 ? -2.101 13.543 -1.225 1.00 94.31 86 THR A CA 1
ATOM 675 C C . THR A 1 86 ? -2.194 13.952 -2.686 1.00 94.31 86 THR A C 1
ATOM 677 O O . THR A 1 86 ? -2.488 13.119 -3.540 1.00 94.31 86 THR A O 1
ATOM 680 N N . SER A 1 87 ? -1.950 15.218 -3.005 1.00 93.88 87 SER A N 1
ATOM 681 C CA . SER A 1 87 ? -1.869 15.719 -4.382 1.00 93.88 87 SER A CA 1
ATOM 682 C C . SER A 1 87 ? -0.542 16.424 -4.607 1.00 93.88 87 SER A C 1
ATOM 684 O O . SER A 1 87 ? -0.118 17.223 -3.780 1.00 93.88 87 SER A O 1
ATOM 686 N N . TYR A 1 88 ? 0.100 16.137 -5.734 1.00 91.88 88 TYR A N 1
ATOM 687 C CA . TYR A 1 88 ? 1.423 16.651 -6.071 1.00 91.88 88 TYR A CA 1
ATOM 688 C C . TYR A 1 88 ? 1.320 17.723 -7.149 1.00 91.88 88 TYR A C 1
ATOM 690 O O . TYR A 1 88 ? 0.558 17.582 -8.111 1.00 91.88 88 TYR A O 1
ATOM 698 N N . ASP A 1 89 ? 2.107 18.787 -7.015 1.00 89.69 89 ASP A N 1
ATOM 699 C CA . ASP A 1 89 ? 2.251 19.765 -8.087 1.00 89.69 89 ASP A CA 1
ATOM 700 C C . ASP A 1 89 ? 2.998 19.171 -9.301 1.00 89.69 89 ASP A C 1
ATOM 702 O O . ASP A 1 89 ? 3.640 18.120 -9.241 1.00 89.69 89 ASP A O 1
ATOM 706 N N . ALA A 1 90 ? 2.918 19.842 -10.455 1.00 82.12 90 ALA A N 1
ATOM 707 C CA . ALA A 1 90 ? 3.456 19.307 -11.712 1.00 82.12 90 ALA A CA 1
ATOM 708 C C . ALA A 1 90 ? 4.978 19.051 -11.675 1.00 82.12 90 ALA A C 1
ATOM 710 O O . ALA A 1 90 ? 5.488 18.179 -12.389 1.00 82.12 90 ALA A O 1
ATOM 711 N N . ASN A 1 91 ? 5.701 19.803 -10.839 1.00 81.25 91 ASN A N 1
ATOM 712 C CA . ASN A 1 91 ? 7.147 19.688 -10.679 1.00 81.25 91 ASN A CA 1
ATOM 713 C C . ASN A 1 91 ? 7.559 18.742 -9.543 1.00 81.25 91 ASN A C 1
ATOM 715 O O . ASN A 1 91 ? 8.753 18.468 -9.414 1.00 81.25 91 ASN A O 1
ATOM 719 N N . CYS A 1 92 ? 6.602 18.211 -8.775 1.00 85.88 92 CYS A N 1
ATOM 720 C CA . CYS A 1 92 ? 6.838 17.433 -7.562 1.00 85.88 92 CYS A CA 1
ATOM 721 C C . CYS A 1 92 ? 7.746 18.183 -6.565 1.00 85.88 92 CYS A C 1
ATOM 723 O O . CYS A 1 92 ? 8.644 17.601 -5.959 1.00 85.88 92 CYS A O 1
ATOM 725 N N . THR A 1 93 ? 7.529 19.491 -6.443 1.00 88.62 93 THR A N 1
ATOM 726 C CA . THR A 1 93 ? 8.170 20.381 -5.470 1.00 88.62 93 THR A CA 1
ATOM 727 C C . THR A 1 93 ? 7.319 20.589 -4.226 1.00 88.62 93 THR A C 1
ATOM 729 O O . THR A 1 93 ? 7.854 20.949 -3.183 1.00 88.62 93 THR A O 1
ATOM 732 N N . GLN A 1 94 ? 6.020 20.307 -4.305 1.00 91.44 94 GLN A N 1
ATOM 733 C CA . GLN A 1 94 ? 5.093 20.452 -3.192 1.00 91.44 94 GLN A CA 1
ATOM 734 C C . GLN A 1 94 ? 4.031 19.350 -3.230 1.00 91.44 94 GLN A C 1
ATOM 736 O O . GLN A 1 94 ? 3.603 18.910 -4.301 1.00 91.44 94 GLN A O 1
ATOM 741 N N . ALA A 1 95 ? 3.607 18.920 -2.045 1.00 92.81 95 ALA A N 1
ATOM 742 C CA . ALA A 1 95 ? 2.472 18.036 -1.851 1.00 92.81 95 ALA A CA 1
ATOM 743 C C . ALA A 1 95 ? 1.435 18.682 -0.930 1.00 92.81 95 ALA A C 1
ATOM 745 O O . ALA A 1 95 ? 1.761 19.140 0.166 1.00 92.81 95 ALA A O 1
ATOM 746 N N . GLU A 1 96 ? 0.182 18.661 -1.368 1.00 94.88 96 GLU A N 1
ATOM 747 C CA . GLU A 1 96 ? -0.982 19.062 -0.587 1.00 94.88 96 GLU A CA 1
ATOM 748 C C . GLU A 1 96 ? -1.657 17.816 -0.018 1.00 94.88 96 GLU A C 1
ATOM 750 O O . GLU A 1 96 ? -2.040 16.907 -0.758 1.00 94.88 96 GLU A O 1
ATOM 755 N N . ILE A 1 97 ? -1.798 17.777 1.301 1.00 95.69 97 ILE A N 1
ATOM 756 C CA . ILE A 1 97 ? -2.409 16.688 2.054 1.00 95.69 97 ILE A CA 1
ATOM 757 C C . ILE A 1 97 ? -3.744 17.178 2.605 1.00 95.69 97 ILE A C 1
ATOM 759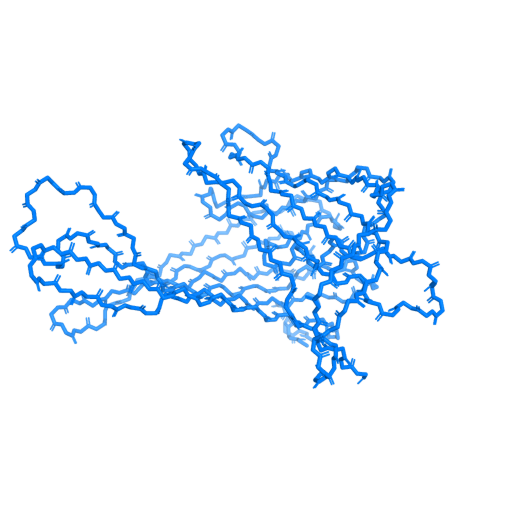 O O . ILE A 1 97 ? -3.805 18.222 3.252 1.00 95.69 97 ILE A O 1
ATOM 763 N N . SER A 1 98 ? -4.799 16.394 2.401 1.00 96.50 98 SER A N 1
ATOM 764 C CA . SER A 1 98 ? -6.110 16.607 3.010 1.00 96.50 98 SER A CA 1
ATOM 765 C C . SER A 1 98 ? -6.542 15.348 3.750 1.00 96.50 98 SER A C 1
ATOM 767 O O . SER A 1 98 ? -6.527 14.258 3.172 1.00 96.50 98 SER A O 1
ATOM 769 N N . ILE A 1 99 ? -6.905 15.492 5.023 1.00 96.62 99 ILE A N 1
ATOM 770 C CA . ILE A 1 99 ? -7.371 14.396 5.873 1.00 96.62 99 ILE A CA 1
ATOM 771 C C . ILE A 1 99 ? -8.798 14.706 6.301 1.00 96.62 99 ILE A C 1
ATOM 773 O O . ILE A 1 99 ? -9.036 15.648 7.052 1.00 96.62 99 ILE A O 1
ATOM 777 N N . GLU A 1 100 ? -9.750 13.925 5.810 1.00 97.50 100 GLU A N 1
ATOM 778 C CA . GLU A 1 100 ? -11.149 13.991 6.220 1.00 97.50 100 GLU A CA 1
ATOM 779 C C . GLU A 1 100 ? -11.418 12.875 7.226 1.00 97.50 100 GLU A C 1
ATOM 781 O O . GLU A 1 100 ? -11.348 11.705 6.862 1.00 97.50 100 GLU A O 1
ATOM 786 N N . TYR A 1 101 ? -11.731 13.230 8.467 1.00 96.00 101 TYR A N 1
ATOM 787 C CA . TYR A 1 101 ? -12.178 12.290 9.493 1.00 96.00 101 TYR A CA 1
ATOM 788 C C . TYR A 1 101 ? -13.698 12.249 9.520 1.00 96.00 101 TYR A C 1
ATOM 790 O O . TYR A 1 101 ? -14.337 13.301 9.422 1.00 96.00 101 TYR A O 1
AT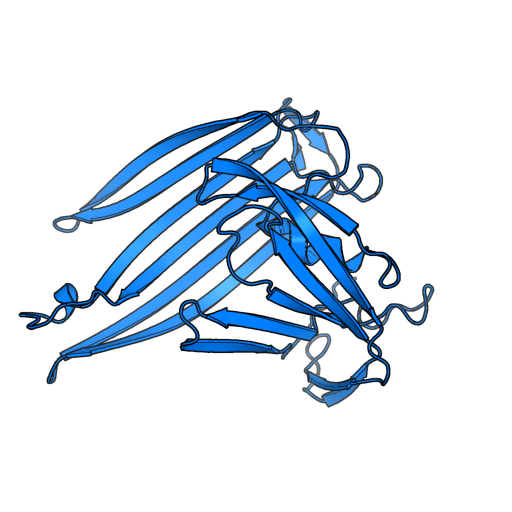OM 798 N N . ARG A 1 102 ? -14.260 11.056 9.697 1.00 95.31 102 ARG A N 1
ATOM 799 C CA . ARG A 1 102 ? -15.697 10.833 9.845 1.00 95.31 102 ARG A CA 1
ATOM 800 C C . ARG A 1 102 ? -15.971 10.085 11.138 1.00 95.31 102 ARG A C 1
ATOM 802 O O . ARG A 1 102 ? -15.208 9.216 11.551 1.00 95.31 102 ARG A O 1
ATOM 809 N N . SER A 1 103 ? -17.066 10.442 11.784 1.00 90.44 103 SER A N 1
ATOM 810 C CA . SER A 1 103 ? -17.569 9.742 12.959 1.00 90.44 103 SER A CA 1
ATOM 811 C C . SER A 1 103 ? -19.088 9.779 12.971 1.00 90.44 103 SER A C 1
ATOM 813 O O . SER A 1 103 ? -19.703 10.687 12.411 1.00 90.44 103 SER A O 1
ATOM 815 N N . GLU A 1 104 ? -19.700 8.794 13.618 1.00 85.19 104 GLU A N 1
ATOM 816 C CA . GLU A 1 104 ? -21.125 8.827 13.927 1.00 85.19 104 GLU A CA 1
ATOM 817 C C . GLU A 1 104 ? -21.320 9.301 15.366 1.00 85.19 104 GLU A C 1
ATOM 819 O O . GLU A 1 104 ? -20.717 8.769 16.298 1.00 85.19 104 GLU A O 1
ATOM 824 N N . VAL A 1 105 ? -22.156 10.322 15.545 1.00 79.25 105 VAL A N 1
ATOM 825 C CA . VAL A 1 105 ? -22.538 10.859 16.855 1.00 79.25 105 VAL A CA 1
ATOM 826 C C . VAL A 1 105 ? -24.053 11.014 16.850 1.00 79.25 105 VAL A C 1
ATOM 828 O O . VAL A 1 105 ? -24.596 11.688 15.979 1.00 79.25 105 VAL A O 1
ATOM 831 N N . ASP A 1 106 ? -24.740 10.357 17.786 1.00 82.00 106 ASP A N 1
ATOM 832 C CA . ASP A 1 106 ? -26.209 10.361 17.900 1.00 82.00 106 ASP A CA 1
ATOM 833 C C . ASP A 1 106 ? -26.957 9.964 16.605 1.00 82.00 106 ASP A C 1
ATOM 835 O O . ASP A 1 106 ? -28.079 10.401 16.350 1.00 82.00 106 ASP A O 1
ATOM 839 N N . GLY A 1 107 ? -26.341 9.110 15.779 1.00 78.81 107 GLY A N 1
ATOM 840 C CA . GLY A 1 107 ? -26.903 8.657 14.501 1.00 78.81 107 GLY A CA 1
ATOM 841 C C . GLY A 1 107 ? -26.726 9.637 13.336 1.00 78.81 107 GLY A C 1
ATOM 842 O O . GLY A 1 107 ? -27.274 9.399 12.259 1.00 78.81 107 GLY A O 1
ATOM 843 N N . GLU A 1 108 ? -25.964 10.718 13.520 1.00 82.94 108 GLU A N 1
ATOM 844 C CA . GLU A 1 108 ? -25.571 11.640 12.455 1.00 82.94 108 GLU A CA 1
ATOM 845 C C . GLU A 1 108 ? -24.076 11.505 12.136 1.00 82.94 108 GLU A C 1
ATOM 847 O O . GLU A 1 108 ? -23.228 11.462 13.030 1.00 82.94 108 GLU A O 1
ATOM 852 N N . THR A 1 109 ? -23.738 11.471 10.843 1.00 88.62 109 THR A N 1
ATOM 853 C CA . THR A 1 109 ? -22.343 11.512 10.393 1.00 88.62 109 THR A CA 1
ATOM 854 C C . THR A 1 109 ? -21.801 12.930 10.531 1.00 88.62 109 THR A C 1
ATOM 856 O O . THR A 1 109 ? -22.262 13.854 9.857 1.00 88.62 109 THR A O 1
ATOM 859 N N . GLN A 1 110 ? -20.782 13.097 11.367 1.00 92.62 110 GLN A N 1
ATOM 860 C CA . GLN A 1 110 ? -19.991 14.318 11.447 1.00 92.62 110 GLN A CA 1
ATOM 861 C C . GLN A 1 110 ? -18.689 14.141 10.667 1.00 92.62 110 GLN A C 1
ATOM 863 O O . GLN A 1 110 ? -18.113 13.053 10.632 1.00 92.62 110 GLN A O 1
ATOM 868 N N . SER A 1 111 ? -18.215 15.221 10.045 1.00 94.31 111 SER A N 1
ATOM 869 C CA . SER A 1 111 ? -16.953 15.233 9.305 1.00 94.31 111 SER A CA 1
ATOM 870 C C . SER A 1 111 ? -16.117 16.458 9.651 1.00 94.31 111 SER A C 1
ATOM 872 O O . SER A 1 111 ? -16.641 17.574 9.706 1.00 94.31 111 SER A O 1
ATOM 874 N N . SER A 1 112 ? -14.810 16.273 9.795 1.00 95.75 112 SER A N 1
ATOM 875 C CA . SER A 1 112 ? -13.840 17.364 9.931 1.00 95.75 112 SER A CA 1
ATOM 876 C C . SER A 1 112 ? -12.686 17.176 8.958 1.00 95.75 112 SER A C 1
ATOM 878 O O . SER A 1 112 ? -12.261 16.044 8.733 1.00 95.75 112 SER A O 1
ATOM 880 N N . THR A 1 113 ? -12.150 18.273 8.420 1.00 97.31 113 THR A N 1
ATOM 881 C CA . THR A 1 113 ? -11.045 18.234 7.455 1.00 97.31 113 THR A CA 1
ATOM 882 C C . THR A 1 113 ? -9.839 19.015 7.958 1.00 97.31 113 THR A C 1
ATOM 884 O O . THR A 1 113 ? -9.957 20.187 8.318 1.00 97.31 113 THR A O 1
ATOM 887 N N . GLU A 1 114 ? -8.673 18.382 7.906 1.00 96.56 114 GLU A N 1
ATOM 888 C CA . GLU A 1 114 ? -7.367 18.997 8.131 1.00 96.56 114 GLU A CA 1
ATOM 889 C C . GLU A 1 114 ? -6.615 19.095 6.801 1.00 96.56 114 GLU A C 1
ATOM 891 O O . GLU A 1 114 ? -6.683 18.183 5.978 1.00 96.56 114 GLU A O 1
ATOM 896 N N . ASN A 1 115 ? -5.903 20.202 6.576 1.00 96.69 115 ASN A N 1
ATOM 897 C CA . ASN A 1 115 ? -5.100 20.400 5.371 1.00 96.69 115 ASN A CA 1
ATOM 898 C C . ASN A 1 115 ? -3.663 20.758 5.746 1.00 96.69 115 ASN A C 1
ATOM 900 O O . ASN A 1 115 ? -3.433 21.572 6.645 1.00 96.69 115 ASN A O 1
ATOM 904 N N . HIS A 1 116 ? -2.708 20.177 5.027 1.00 95.88 116 HIS A N 1
ATOM 905 C CA . HIS A 1 116 ? -1.283 20.387 5.232 1.00 95.88 116 HIS A CA 1
ATOM 906 C C . HIS A 1 116 ? -0.559 20.512 3.901 1.00 95.88 116 HIS A C 1
ATOM 908 O O . HIS A 1 116 ? -0.879 19.816 2.945 1.00 95.88 116 HIS A O 1
ATOM 914 N N . THR A 1 117 ? 0.489 21.323 3.895 1.00 95.19 117 THR A N 1
ATOM 915 C CA . THR A 1 117 ? 1.375 21.483 2.746 1.00 95.19 117 THR A CA 1
ATOM 916 C C . THR A 1 117 ? 2.767 21.002 3.133 1.00 95.19 117 THR A C 1
ATOM 918 O O . THR A 1 117 ? 3.292 21.382 4.185 1.00 95.19 117 THR A O 1
ATOM 921 N N . VAL A 1 118 ? 3.367 20.160 2.295 1.00 93.06 118 VAL A N 1
ATOM 922 C CA . VAL A 1 118 ? 4.718 19.623 2.486 1.00 93.06 118 VAL A CA 1
ATOM 923 C C . VAL A 1 118 ? 5.584 20.022 1.300 1.00 93.06 118 VAL A C 1
ATOM 925 O O . VAL A 1 118 ? 5.320 19.630 0.166 1.00 93.06 118 VAL A O 1
ATOM 928 N N . GLU A 1 119 ? 6.651 20.770 1.574 1.00 92.06 119 GLU A N 1
ATOM 929 C CA . GLU A 1 119 ? 7.698 21.051 0.591 1.00 92.06 119 GLU A CA 1
ATOM 930 C C . GLU A 1 119 ? 8.515 19.782 0.330 1.00 92.06 119 GLU A C 1
ATOM 932 O O . GLU A 1 119 ? 8.965 19.113 1.266 1.00 92.06 119 GLU A O 1
ATOM 937 N N . LEU A 1 120 ? 8.713 19.459 -0.944 1.00 89.69 120 LEU A N 1
ATOM 938 C CA . LEU A 1 120 ? 9.431 18.272 -1.388 1.00 89.69 120 LEU A CA 1
ATOM 939 C C . LEU A 1 120 ? 10.825 18.654 -1.861 1.00 89.69 120 LEU A C 1
ATOM 941 O O . LEU A 1 120 ? 11.023 19.631 -2.591 1.00 89.69 120 LEU A O 1
ATOM 945 N N . SER A 1 121 ? 11.818 17.867 -1.458 1.00 83.00 121 SER A N 1
ATOM 946 C CA . SER A 1 121 ? 13.193 18.108 -1.869 1.00 83.00 121 SER A CA 1
ATOM 947 C C . SER A 1 121 ? 13.526 17.291 -3.115 1.00 83.00 121 SER A C 1
ATOM 949 O O . SER A 1 121 ? 13.222 16.108 -3.194 1.00 83.00 121 SER A O 1
ATOM 951 N N . GLY A 1 122 ? 14.197 17.909 -4.092 1.00 66.44 122 GLY A N 1
ATOM 952 C CA . GLY A 1 122 ? 14.820 17.229 -5.235 1.00 66.44 122 GLY A CA 1
ATOM 953 C C . GLY A 1 122 ? 13.866 16.593 -6.262 1.00 66.44 122 GLY A C 1
ATOM 954 O O . GLY A 1 122 ? 12.854 15.981 -5.937 1.00 66.44 122 GLY A O 1
ATOM 955 N N . ALA A 1 123 ? 14.248 16.647 -7.537 1.00 66.06 123 ALA A N 1
ATOM 956 C CA . ALA A 1 123 ? 13.515 15.963 -8.603 1.00 66.06 123 ALA A CA 1
ATOM 957 C C . ALA A 1 123 ? 13.791 14.438 -8.614 1.00 66.06 123 ALA A C 1
ATOM 959 O O . ALA A 1 123 ? 14.899 14.001 -8.303 1.00 66.06 123 ALA A O 1
ATOM 960 N N . GLY A 1 124 ? 12.796 13.635 -9.011 1.00 67.19 124 GLY A N 1
ATOM 961 C CA . GLY A 1 124 ? 12.999 12.314 -9.636 1.00 67.19 124 GLY A CA 1
ATOM 962 C C . GLY A 1 124 ? 13.139 11.064 -8.752 1.00 67.19 124 GLY A C 1
ATOM 963 O O . GLY A 1 124 ? 13.193 9.970 -9.298 1.00 67.19 124 GLY A O 1
ATOM 964 N N . THR A 1 125 ? 13.166 11.160 -7.417 1.00 75.50 125 THR A N 1
ATOM 965 C CA . THR A 1 125 ? 13.218 9.961 -6.537 1.00 75.50 125 THR A CA 1
ATOM 966 C C . THR A 1 125 ? 12.133 9.963 -5.465 1.00 75.50 125 THR A C 1
ATOM 968 O O . THR A 1 125 ? 12.342 9.445 -4.368 1.00 75.50 125 THR A O 1
ATOM 971 N N . TYR A 1 126 ? 11.018 10.627 -5.743 1.00 86.62 126 TYR A N 1
ATOM 972 C CA . TYR A 1 126 ? 9.901 10.724 -4.824 1.00 86.62 126 TYR A CA 1
ATOM 973 C C . TYR A 1 126 ? 8.805 9.740 -5.262 1.00 86.62 126 TYR A C 1
ATOM 975 O O . TYR A 1 126 ? 8.358 9.795 -6.407 1.00 86.62 126 TYR A O 1
ATOM 983 N N . PHE A 1 127 ? 8.381 8.858 -4.358 1.00 88.69 127 PHE A N 1
ATOM 984 C CA . PHE A 1 127 ? 7.271 7.926 -4.550 1.00 88.69 127 PHE A CA 1
ATOM 985 C C . PHE A 1 127 ? 6.305 8.050 -3.383 1.00 88.69 127 PHE A C 1
ATOM 987 O O . PHE A 1 127 ? 6.720 8.025 -2.229 1.00 88.69 127 PHE A O 1
ATOM 994 N N . ASP A 1 128 ? 5.021 8.154 -3.696 1.00 87.50 128 ASP A N 1
ATOM 995 C CA . ASP A 1 128 ? 3.950 8.158 -2.705 1.00 87.50 128 ASP A CA 1
ATOM 996 C C . ASP A 1 128 ? 3.825 6.775 -2.023 1.00 87.50 128 ASP A C 1
ATOM 998 O O . ASP A 1 128 ? 4.154 5.753 -2.637 1.00 87.50 128 ASP A O 1
ATOM 1002 N N . ASN A 1 129 ? 3.381 6.706 -0.758 1.00 85.31 129 ASN A N 1
ATOM 1003 C CA . ASN A 1 129 ? 3.369 5.434 -0.018 1.00 85.31 129 ASN A CA 1
ATOM 1004 C C . ASN A 1 129 ? 2.494 4.376 -0.681 1.00 85.31 129 ASN A C 1
ATOM 1006 O O . ASN A 1 129 ? 2.858 3.199 -0.708 1.00 85.31 129 ASN A O 1
ATOM 1010 N N . GLU A 1 130 ? 1.372 4.803 -1.248 1.00 88.44 130 GLU A N 1
ATOM 1011 C CA . GLU A 1 130 ? 0.414 3.966 -1.950 1.00 88.44 130 GLU A CA 1
ATOM 1012 C C . GLU A 1 130 ? 0.983 3.464 -3.295 1.00 88.44 130 GLU A C 1
ATOM 1014 O O . GLU A 1 130 ? 0.457 2.516 -3.882 1.00 88.44 130 GLU A O 1
ATOM 1019 N N . GLN A 1 131 ? 2.101 4.039 -3.760 1.00 88.69 131 GLN A N 1
ATOM 1020 C CA . GLN A 1 131 ? 2.814 3.666 -4.982 1.00 88.69 131 GLN A CA 1
ATOM 1021 C C . GLN A 1 131 ? 4.066 2.802 -4.746 1.00 88.69 131 GLN A C 1
ATOM 1023 O O . GLN A 1 131 ? 4.439 2.043 -5.644 1.00 88.69 131 GLN A O 1
ATOM 1028 N N . ILE A 1 132 ? 4.736 2.893 -3.587 1.00 88.56 132 ILE A N 1
ATOM 1029 C CA . ILE A 1 132 ? 6.068 2.283 -3.353 1.00 88.56 132 ILE A CA 1
ATOM 1030 C C . ILE A 1 132 ? 6.121 0.807 -3.771 1.00 88.56 132 ILE A C 1
ATOM 1032 O O . ILE A 1 132 ? 7.059 0.378 -4.437 1.00 88.56 132 ILE A O 1
ATOM 1036 N N . LEU A 1 133 ? 5.106 0.011 -3.429 1.00 87.50 133 LEU A N 1
ATOM 1037 C CA . LEU A 1 133 ? 5.109 -1.421 -3.753 1.00 87.50 133 LEU A CA 1
ATOM 1038 C C . LEU A 1 133 ? 5.100 -1.683 -5.264 1.00 87.50 133 LEU A C 1
ATOM 1040 O O . LEU A 1 133 ? 5.651 -2.674 -5.740 1.00 87.50 133 LEU A O 1
ATOM 1044 N N . PHE A 1 134 ? 4.524 -0.772 -6.045 1.00 86.88 134 PHE A N 1
ATOM 1045 C CA . PHE A 1 134 ? 4.594 -0.847 -7.495 1.00 86.88 134 PHE A CA 1
ATOM 1046 C C . PHE A 1 134 ? 5.992 -0.500 -8.015 1.00 86.88 134 PHE A C 1
ATOM 1048 O O . PHE A 1 134 ? 6.484 -1.184 -8.912 1.00 86.88 134 PHE A O 1
ATOM 1055 N N . SER A 1 135 ? 6.649 0.527 -7.461 1.00 85.88 135 SER A N 1
ATOM 1056 C CA . SER A 1 135 ? 7.966 0.969 -7.946 1.00 85.88 135 SER A CA 1
ATOM 1057 C C . SER A 1 135 ? 9.061 -0.079 -7.723 1.00 85.88 135 SER A C 1
ATOM 1059 O O . SER A 1 135 ? 9.944 -0.221 -8.569 1.00 85.88 135 SER A O 1
ATOM 1061 N N . LEU A 1 136 ? 8.951 -0.905 -6.674 1.00 86.88 136 LEU A N 1
ATOM 1062 C CA . LEU A 1 136 ? 9.848 -2.046 -6.429 1.00 86.88 136 LEU A CA 1
ATOM 1063 C C . LEU A 1 136 ? 9.920 -3.041 -7.588 1.00 86.88 136 LEU A C 1
ATOM 1065 O O . LEU A 1 136 ? 10.963 -3.651 -7.806 1.00 86.88 136 LEU A O 1
ATOM 1069 N N . ARG A 1 137 ? 8.844 -3.180 -8.368 1.00 85.94 137 ARG A N 1
ATOM 1070 C CA . ARG A 1 137 ? 8.798 -4.086 -9.528 1.00 85.94 137 ARG A CA 1
ATOM 1071 C C . ARG A 1 137 ? 9.765 -3.670 -10.637 1.00 85.94 137 ARG A C 1
ATOM 1073 O O . ARG A 1 137 ? 10.080 -4.487 -11.497 1.00 85.94 137 ARG A O 1
ATOM 1080 N N . ALA A 1 138 ? 10.199 -2.410 -10.630 1.00 80.81 138 ALA A N 1
ATOM 1081 C CA . ALA A 1 138 ? 11.100 -1.824 -11.615 1.00 80.81 138 ALA A CA 1
ATOM 1082 C C . ALA A 1 138 ? 12.532 -1.617 -11.088 1.00 80.81 138 ALA A C 1
ATOM 1084 O O . ALA A 1 138 ? 13.386 -1.146 -11.838 1.00 80.81 138 ALA A O 1
ATOM 1085 N N . ILE A 1 139 ? 12.805 -1.940 -9.819 1.00 80.94 139 ILE A N 1
ATOM 1086 C CA . ILE A 1 139 ? 14.130 -1.759 -9.220 1.00 80.94 139 ILE A CA 1
ATOM 1087 C C . ILE A 1 139 ? 15.034 -2.937 -9.586 1.00 80.94 139 ILE A C 1
ATOM 1089 O O . ILE A 1 139 ? 14.635 -4.099 -9.501 1.00 80.94 139 ILE A O 1
ATOM 1093 N N . ASP A 1 140 ? 16.274 -2.623 -9.969 1.00 80.44 140 ASP A N 1
ATOM 1094 C CA . ASP A 1 140 ? 17.324 -3.622 -10.147 1.00 80.44 140 ASP A CA 1
ATOM 1095 C C . ASP A 1 140 ? 17.612 -4.300 -8.794 1.00 80.44 140 ASP A C 1
ATOM 1097 O O . ASP A 1 140 ? 18.052 -3.630 -7.854 1.00 80.44 140 ASP A O 1
ATOM 1101 N N . PRO A 1 141 ? 17.389 -5.620 -8.669 1.00 78.56 141 PRO A N 1
ATOM 1102 C CA . PRO A 1 141 ? 17.524 -6.329 -7.402 1.00 78.56 141 PRO A CA 1
ATOM 1103 C C . PRO A 1 141 ? 18.976 -6.461 -6.917 1.00 78.56 141 PRO A C 1
ATOM 1105 O O . PRO A 1 141 ? 19.215 -6.991 -5.834 1.00 78.56 141 PRO A O 1
ATOM 1108 N N . THR A 1 142 ? 19.955 -6.015 -7.708 1.00 79.25 142 THR A N 1
ATOM 1109 C CA . THR A 1 142 ? 21.372 -5.968 -7.325 1.00 79.25 142 THR A CA 1
ATOM 1110 C C . THR A 1 142 ? 21.769 -4.650 -6.660 1.00 79.25 142 THR A C 1
ATOM 1112 O O . THR A 1 142 ? 22.873 -4.541 -6.120 1.00 79.25 142 THR A O 1
ATOM 1115 N N . LEU A 1 143 ? 20.880 -3.650 -6.669 1.00 80.19 143 LEU A N 1
ATOM 1116 C CA . LEU A 1 143 ? 21.146 -2.318 -6.145 1.00 80.19 143 LEU A CA 1
ATOM 1117 C C . LEU A 1 143 ? 20.350 -2.064 -4.863 1.00 80.19 143 LEU A C 1
ATOM 1119 O O . LEU A 1 143 ? 19.138 -2.261 -4.796 1.00 80.19 143 LEU A O 1
ATOM 1123 N N . GLY A 1 144 ? 21.036 -1.552 -3.841 1.00 81.00 144 GLY A N 1
ATOM 1124 C CA . GLY A 1 144 ? 20.362 -0.838 -2.762 1.00 81.00 144 GLY A CA 1
ATOM 1125 C C . GLY A 1 144 ? 19.925 0.531 -3.272 1.00 81.00 144 GLY A C 1
ATOM 1126 O O . GLY A 1 144 ? 20.732 1.251 -3.862 1.00 81.00 144 GLY A O 1
ATOM 1127 N N . VAL A 1 145 ? 18.667 0.899 -3.041 1.00 86.19 145 VAL A N 1
ATOM 1128 C CA . VAL A 1 145 ? 18.123 2.185 -3.491 1.00 86.19 145 VAL A CA 1
ATOM 1129 C C . VAL A 1 145 ? 17.498 2.945 -2.336 1.00 86.19 145 VAL A C 1
ATOM 1131 O O . VAL A 1 145 ? 17.032 2.368 -1.352 1.00 86.19 145 VAL A O 1
ATOM 1134 N N . THR A 1 146 ? 17.488 4.265 -2.459 1.00 88.38 146 THR A N 1
ATOM 1135 C CA . THR A 1 146 ? 16.723 5.142 -1.582 1.00 88.38 146 THR A CA 1
ATOM 1136 C C . THR A 1 146 ? 15.724 5.933 -2.404 1.00 88.38 146 THR A C 1
ATOM 1138 O O . THR A 1 146 ? 15.972 6.286 -3.557 1.00 88.38 146 THR A O 1
ATOM 1141 N N . PHE A 1 147 ? 14.581 6.208 -1.801 1.00 87.44 147 PHE A N 1
ATOM 1142 C CA . PHE A 1 147 ? 13.564 7.092 -2.349 1.00 87.44 147 PHE A CA 1
ATOM 1143 C C . PHE A 1 147 ? 12.972 7.930 -1.225 1.00 87.44 147 PHE A C 1
ATOM 1145 O O . PHE A 1 147 ? 13.169 7.645 -0.045 1.00 87.44 147 PHE A O 1
ATOM 1152 N N . ARG A 1 148 ? 12.288 9.005 -1.589 1.00 89.56 148 ARG A N 1
ATOM 1153 C CA . ARG A 1 148 ? 11.587 9.892 -0.664 1.00 89.56 148 ARG A CA 1
ATOM 1154 C C . ARG A 1 148 ? 10.094 9.610 -0.746 1.00 89.56 148 ARG A C 1
ATOM 1156 O O . ARG A 1 148 ? 9.601 9.277 -1.818 1.00 89.56 148 ARG A O 1
ATOM 1163 N N . SER A 1 149 ? 9.406 9.727 0.379 1.00 90.31 149 SER A N 1
ATOM 1164 C CA . SER A 1 149 ? 7.945 9.657 0.473 1.00 90.31 149 SER A CA 1
ATOM 1165 C C . SER A 1 149 ? 7.468 10.594 1.580 1.00 90.31 149 SER A C 1
ATOM 1167 O O . SER A 1 149 ? 8.260 11.030 2.416 1.00 90.31 149 SER A O 1
ATOM 1169 N N . ILE A 1 150 ? 6.175 10.898 1.626 1.00 89.62 150 ILE A N 1
ATOM 1170 C CA . ILE A 1 150 ? 5.554 11.532 2.790 1.00 89.62 150 ILE A CA 1
ATOM 1171 C C . ILE A 1 150 ? 5.387 10.473 3.875 1.00 89.62 150 ILE A C 1
ATOM 1173 O O . ILE A 1 150 ? 4.811 9.420 3.644 1.00 89.62 150 ILE A O 1
ATOM 1177 N N . ASN A 1 151 ? 5.849 10.745 5.088 1.00 87.31 151 ASN A N 1
ATOM 1178 C CA . ASN A 1 151 ? 5.446 9.977 6.257 1.00 87.31 151 ASN A CA 1
ATOM 1179 C C . ASN A 1 151 ? 4.074 10.502 6.724 1.00 87.31 151 ASN A C 1
ATOM 1181 O O . ASN A 1 151 ? 4.012 11.640 7.195 1.00 87.31 151 ASN A O 1
ATOM 1185 N N . PRO A 1 152 ? 2.984 9.718 6.627 1.00 80.31 152 PRO A N 1
ATOM 1186 C CA . PRO A 1 152 ? 1.630 10.214 6.869 1.00 80.31 152 PRO A CA 1
ATOM 1187 C C . PRO A 1 152 ? 1.367 10.481 8.355 1.00 80.31 152 PRO A C 1
ATOM 1189 O O . PRO A 1 152 ? 0.495 11.269 8.692 1.00 80.31 152 PRO A O 1
ATOM 1192 N N . VAL A 1 153 ? 2.154 9.879 9.254 1.00 81.88 153 VAL A N 1
ATOM 1193 C CA . VAL A 1 153 ? 2.064 10.114 10.704 1.00 81.88 153 VAL A CA 1
ATOM 1194 C C . VAL A 1 153 ? 2.770 11.412 11.096 1.00 81.88 153 VAL A C 1
ATOM 1196 O O . VAL A 1 153 ? 2.376 12.085 12.043 1.00 81.88 153 VAL A O 1
ATOM 1199 N N . ARG A 1 154 ? 3.850 11.761 10.389 1.00 87.06 154 ARG A N 1
ATOM 1200 C CA . ARG A 1 154 ? 4.674 12.944 10.690 1.00 87.06 154 ARG A CA 1
ATOM 1201 C C . ARG A 1 154 ? 4.400 14.136 9.786 1.00 87.06 154 ARG A C 1
ATOM 1203 O O . ARG A 1 154 ? 4.961 15.197 10.042 1.00 87.06 154 ARG A O 1
ATOM 1210 N N . LEU A 1 155 ? 3.600 13.937 8.740 1.00 88.75 155 LEU A N 1
ATOM 1211 C CA . LEU A 1 155 ? 3.216 14.942 7.750 1.00 88.75 155 LEU A CA 1
ATOM 1212 C C . LEU A 1 155 ? 4.429 15.676 7.169 1.00 88.75 155 LEU A C 1
ATOM 1214 O O . LEU A 1 155 ? 4.478 16.901 7.103 1.00 88.75 155 LEU A O 1
ATOM 1218 N N . ARG A 1 156 ? 5.455 14.909 6.793 1.00 89.31 156 ARG A N 1
ATOM 1219 C CA . ARG A 1 156 ? 6.691 15.439 6.208 1.00 89.31 156 ARG A CA 1
ATOM 1220 C C . ARG A 1 156 ? 7.344 14.435 5.279 1.00 89.31 156 ARG A C 1
ATOM 1222 O O . ARG A 1 156 ? 7.131 13.232 5.418 1.00 89.31 156 ARG A O 1
ATOM 1229 N N . GLU A 1 157 ? 8.189 14.933 4.389 1.00 90.50 157 GLU A N 1
ATOM 1230 C CA . GLU A 1 157 ? 9.069 14.099 3.581 1.00 90.50 157 GLU A CA 1
ATOM 1231 C C . GLU A 1 157 ? 10.064 13.328 4.468 1.00 90.50 157 GLU A C 1
ATOM 1233 O O . GLU A 1 157 ? 10.707 13.896 5.354 1.00 90.50 157 GLU A O 1
ATOM 1238 N N . GLU A 1 158 ? 10.204 12.028 4.221 1.00 91.00 158 GLU A N 1
ATOM 1239 C CA . GLU A 1 158 ? 11.245 11.186 4.801 1.00 91.00 158 GLU A CA 1
ATOM 1240 C C . GLU A 1 158 ? 11.852 10.256 3.742 1.00 91.00 158 GLU A C 1
ATOM 1242 O O . GLU A 1 158 ? 11.210 9.861 2.766 1.00 91.00 158 GLU A O 1
ATOM 1247 N N . THR A 1 159 ? 13.115 9.888 3.956 1.00 91.06 159 THR A N 1
ATOM 1248 C CA . THR A 1 159 ? 13.822 8.921 3.115 1.00 91.06 159 THR A CA 1
ATOM 1249 C C . THR A 1 159 ? 13.493 7.496 3.546 1.00 91.06 159 THR A C 1
ATOM 1251 O O . THR A 1 159 ? 13.568 7.141 4.727 1.00 91.06 159 THR A O 1
ATOM 1254 N N . LEU A 1 160 ? 13.188 6.668 2.558 1.00 90.38 160 LEU A N 1
ATOM 1255 C CA . LEU A 1 160 ? 13.081 5.222 2.648 1.00 90.38 160 LEU A CA 1
ATOM 1256 C C . LEU A 1 160 ? 14.315 4.590 2.015 1.00 90.38 160 LEU A C 1
ATOM 1258 O O . LEU A 1 160 ? 14.820 5.062 0.993 1.00 90.38 160 LEU A O 1
ATOM 1262 N N . SER A 1 161 ? 14.795 3.511 2.620 1.00 90.31 161 SER A N 1
ATOM 1263 C CA . SER A 1 161 ? 15.776 2.625 2.005 1.00 90.31 161 SER A CA 1
ATOM 1264 C C . SER A 1 161 ? 15.100 1.324 1.606 1.00 90.31 161 SER A C 1
ATOM 1266 O O . SER A 1 161 ? 14.289 0.784 2.356 1.00 90.31 161 SER A O 1
ATOM 1268 N N . ALA A 1 162 ? 15.448 0.826 0.424 1.00 89.81 162 ALA A N 1
ATOM 1269 C CA . ALA A 1 162 ? 15.107 -0.508 -0.032 1.00 89.81 162 ALA A CA 1
ATOM 1270 C C . ALA A 1 162 ? 16.400 -1.284 -0.275 1.00 89.81 162 ALA A C 1
ATOM 1272 O O . ALA A 1 162 ? 17.217 -0.925 -1.128 1.00 89.81 162 ALA A O 1
ATOM 1273 N N . GLN A 1 163 ? 16.594 -2.344 0.502 1.00 88.38 163 GLN A N 1
ATOM 1274 C CA . GLN A 1 163 ? 17.681 -3.292 0.297 1.00 88.38 163 GLN A CA 1
ATOM 1275 C C . GLN A 1 163 ? 17.146 -4.475 -0.488 1.00 88.38 163 GLN A C 1
ATOM 1277 O O . GLN A 1 163 ? 16.235 -5.155 -0.018 1.00 88.38 163 GLN A O 1
ATOM 1282 N N . ALA A 1 164 ? 17.707 -4.698 -1.669 1.00 86.62 164 ALA A N 1
ATOM 1283 C CA . ALA A 1 164 ? 17.341 -5.813 -2.516 1.00 86.62 164 ALA A CA 1
ATOM 1284 C C . ALA A 1 164 ? 18.305 -6.991 -2.336 1.00 86.62 164 ALA A C 1
ATOM 1286 O O . ALA A 1 164 ? 19.500 -6.808 -2.087 1.00 86.62 164 ALA A O 1
ATOM 1287 N N . ALA A 1 165 ? 17.778 -8.201 -2.473 1.00 83.69 165 ALA A N 1
ATOM 1288 C CA . ALA A 1 165 ? 18.560 -9.418 -2.578 1.00 83.69 165 ALA A CA 1
ATOM 1289 C C . ALA A 1 165 ? 17.892 -10.377 -3.569 1.00 83.69 165 ALA A C 1
ATOM 1291 O O . ALA A 1 165 ? 16.683 -10.605 -3.521 1.00 83.69 165 ALA A O 1
ATOM 1292 N N . ALA A 1 166 ? 18.681 -10.977 -4.459 1.00 79.75 166 ALA A N 1
ATOM 1293 C CA . ALA A 1 166 ? 18.196 -12.089 -5.266 1.00 79.75 166 ALA A CA 1
ATOM 1294 C C . ALA A 1 166 ? 17.902 -13.292 -4.357 1.00 79.75 166 ALA A C 1
ATOM 1296 O O . ALA A 1 166 ? 18.718 -13.640 -3.496 1.00 79.75 166 ALA A O 1
ATOM 1297 N N . VAL A 1 167 ? 16.757 -13.947 -4.554 1.00 78.75 167 VAL A N 1
ATOM 1298 C CA . VAL A 1 167 ? 16.476 -15.219 -3.882 1.00 78.75 167 VAL A CA 1
ATOM 1299 C C . VAL A 1 167 ? 17.266 -16.306 -4.608 1.00 78.75 167 VAL A C 1
ATOM 1301 O O . VAL A 1 167 ? 17.185 -16.450 -5.826 1.00 78.75 167 VAL A O 1
ATOM 1304 N N . THR A 1 168 ? 18.092 -17.042 -3.865 1.00 75.00 168 THR A N 1
ATOM 1305 C CA . THR A 1 168 ? 19.125 -17.930 -4.425 1.00 75.00 168 THR A CA 1
ATOM 1306 C C . THR A 1 168 ? 18.585 -19.206 -5.065 1.00 75.00 168 THR A C 1
ATOM 1308 O O . THR A 1 168 ? 19.304 -19.841 -5.835 1.00 75.00 168 THR A O 1
ATOM 1311 N N . ALA A 1 169 ? 17.343 -19.582 -4.769 1.00 83.00 169 ALA A N 1
ATOM 1312 C CA . ALA A 1 169 ? 16.658 -20.711 -5.378 1.00 83.00 169 ALA A CA 1
ATOM 1313 C C . ALA A 1 169 ? 15.234 -20.299 -5.777 1.00 83.00 169 ALA A C 1
ATOM 1315 O O . ALA A 1 169 ? 14.631 -19.484 -5.073 1.00 83.00 169 ALA A O 1
ATOM 1316 N N . PRO A 1 170 ? 14.685 -20.858 -6.869 1.00 87.62 170 PRO A N 1
ATOM 1317 C CA . PRO A 1 170 ? 13.274 -20.696 -7.178 1.00 87.62 170 PRO A CA 1
ATOM 1318 C C . PRO A 1 170 ? 12.392 -21.114 -5.993 1.00 87.62 170 PRO A C 1
ATOM 1320 O O . PRO A 1 170 ? 12.663 -22.113 -5.325 1.00 87.62 170 PRO A O 1
ATOM 1323 N N . GLU A 1 171 ? 11.334 -20.349 -5.738 1.00 90.31 171 GLU A N 1
ATOM 1324 C CA . GLU A 1 171 ? 10.321 -20.682 -4.739 1.00 90.31 171 GLU A CA 1
ATOM 1325 C C . GLU A 1 171 ? 9.164 -21.436 -5.412 1.00 90.31 171 GLU A C 1
ATOM 1327 O O . GLU A 1 171 ? 8.713 -21.058 -6.495 1.00 90.31 171 GLU A O 1
ATOM 1332 N N . THR A 1 172 ? 8.656 -22.487 -4.767 1.00 94.19 172 THR A N 1
ATOM 1333 C CA . THR A 1 172 ? 7.420 -23.161 -5.190 1.00 94.19 172 THR A CA 1
ATOM 1334 C C . THR A 1 172 ? 6.232 -22.520 -4.481 1.00 94.19 172 THR A C 1
ATOM 1336 O O . THR A 1 172 ? 6.152 -22.551 -3.251 1.00 94.19 172 THR A O 1
ATOM 1339 N N . LEU A 1 173 ? 5.302 -21.942 -5.243 1.00 94.31 173 LEU A N 1
ATOM 1340 C CA . LEU A 1 173 ? 4.094 -21.297 -4.722 1.00 94.31 173 LEU A CA 1
ATOM 1341 C C . LEU A 1 173 ? 2.844 -21.844 -5.411 1.00 94.31 173 LEU A C 1
ATOM 1343 O O . LEU A 1 173 ? 2.857 -22.096 -6.611 1.00 94.31 173 LEU A O 1
ATOM 1347 N N . THR A 1 174 ? 1.742 -21.957 -4.673 1.00 96.50 174 THR A N 1
ATOM 1348 C CA . THR A 1 174 ? 0.444 -22.356 -5.232 1.00 96.50 174 THR A CA 1
ATOM 1349 C C . THR A 1 174 ? -0.454 -21.137 -5.393 1.00 96.50 174 THR A C 1
ATOM 1351 O O . THR A 1 174 ? -0.855 -20.542 -4.395 1.00 96.50 174 THR A O 1
ATOM 1354 N N . PHE A 1 175 ? -0.786 -20.770 -6.631 1.00 96.31 175 PHE A N 1
ATOM 1355 C CA . PHE A 1 175 ? -1.705 -19.666 -6.927 1.00 96.31 175 PHE A CA 1
ATOM 1356 C C . PHE A 1 175 ? -2.376 -19.843 -8.294 1.00 96.31 175 PHE A C 1
ATOM 1358 O O . PHE A 1 175 ? -1.916 -20.617 -9.138 1.00 96.31 175 PHE A O 1
ATOM 1365 N N . SER A 1 176 ? -3.492 -19.148 -8.512 1.00 96.19 176 SER A N 1
ATOM 1366 C CA . SER A 1 176 ? -4.159 -19.093 -9.816 1.00 96.19 176 SER A CA 1
ATOM 1367 C C . SER A 1 176 ? -3.643 -17.942 -10.675 1.00 96.19 176 SER A C 1
ATOM 1369 O O . SER A 1 176 ? -3.299 -16.869 -10.174 1.00 96.19 176 SER A O 1
ATOM 1371 N N . ILE A 1 177 ? -3.618 -18.150 -11.990 1.00 93.81 177 ILE A N 1
ATOM 1372 C CA . ILE A 1 177 ? -3.266 -17.122 -12.972 1.00 93.81 177 ILE A CA 1
ATOM 1373 C C . ILE A 1 177 ? -4.406 -17.010 -13.977 1.00 93.81 177 ILE A C 1
ATOM 1375 O O . ILE A 1 177 ? -4.886 -18.018 -14.480 1.00 93.81 177 ILE A O 1
ATOM 1379 N N . ASN A 1 178 ? -4.832 -15.786 -14.281 1.00 92.00 178 ASN A N 1
ATOM 1380 C CA . ASN A 1 178 ? -5.797 -15.480 -15.340 1.00 92.00 178 ASN A CA 1
ATOM 1381 C C . ASN A 1 178 ? -7.128 -16.252 -15.248 1.00 92.00 178 ASN A C 1
ATOM 1383 O O . ASN A 1 178 ? -7.712 -16.618 -16.266 1.00 92.00 178 ASN A O 1
ATOM 1387 N N . GLY A 1 179 ? -7.602 -16.497 -14.024 1.00 89.81 179 GLY A N 1
ATOM 1388 C CA . GLY A 1 179 ? -8.846 -17.227 -13.764 1.00 89.81 179 GLY A CA 1
ATOM 1389 C C . GLY A 1 179 ? -8.734 -18.751 -13.867 1.00 89.81 179 GLY A C 1
ATOM 1390 O O . GLY A 1 179 ? -9.745 -19.434 -13.711 1.00 89.81 179 GLY A O 1
ATOM 1391 N N . GLU A 1 180 ? -7.539 -19.301 -14.099 1.00 93.44 180 GLU A N 1
ATOM 1392 C CA . GLU A 1 180 ? -7.323 -20.748 -14.066 1.00 93.44 180 GLU A CA 1
ATOM 1393 C C . GLU A 1 180 ? -7.339 -21.312 -12.638 1.00 93.44 180 GLU A C 1
ATOM 1395 O O . GLU A 1 180 ? -7.276 -20.581 -11.646 1.00 93.44 180 GLU A O 1
ATOM 1400 N N . ALA A 1 181 ? -7.431 -22.639 -12.519 1.00 95.69 181 ALA A N 1
ATOM 1401 C CA . ALA A 1 181 ? -7.339 -23.305 -11.226 1.00 95.69 181 ALA A CA 1
ATOM 1402 C C . ALA A 1 181 ? -5.975 -23.036 -10.568 1.00 95.69 181 ALA A C 1
ATOM 1404 O O . ALA A 1 181 ? -4.952 -22.926 -11.246 1.00 95.69 181 ALA A O 1
ATOM 1405 N N . ALA A 1 182 ? -5.956 -22.947 -9.236 1.00 96.12 182 ALA A N 1
ATOM 1406 C CA . ALA A 1 182 ? -4.707 -22.799 -8.501 1.00 96.12 182 ALA A CA 1
ATOM 1407 C C . ALA A 1 182 ? -3.796 -24.012 -8.753 1.00 96.12 182 ALA A C 1
ATOM 1409 O O . ALA A 1 182 ? -4.224 -25.158 -8.606 1.00 96.12 182 ALA A O 1
ATOM 1410 N N . ALA A 1 183 ? -2.547 -23.745 -9.121 1.00 96.44 183 ALA A N 1
ATOM 1411 C CA . ALA A 1 183 ? -1.536 -24.752 -9.425 1.00 96.44 183 ALA A CA 1
ATOM 1412 C C . ALA A 1 183 ? -0.202 -24.368 -8.779 1.00 96.44 183 ALA A C 1
ATOM 1414 O O . ALA A 1 183 ? -0.019 -23.221 -8.369 1.00 96.44 183 ALA A O 1
ATOM 1415 N N . GLU A 1 184 ? 0.710 -25.331 -8.662 1.00 97.06 184 GLU A N 1
ATOM 1416 C CA . GLU A 1 184 ? 2.082 -25.069 -8.229 1.00 97.06 184 GLU A CA 1
ATOM 1417 C C . GLU A 1 184 ? 2.884 -24.416 -9.355 1.00 97.06 184 GLU A C 1
ATOM 1419 O O . GLU A 1 184 ? 2.888 -24.885 -10.493 1.00 97.06 184 GLU A O 1
ATOM 1424 N N . HIS A 1 185 ? 3.596 -23.349 -9.008 1.00 94.38 185 HIS A N 1
ATOM 1425 C CA . HIS A 1 185 ? 4.488 -22.612 -9.889 1.00 94.38 185 HIS A CA 1
ATOM 1426 C C . HIS A 1 185 ? 5.864 -22.544 -9.249 1.00 94.38 185 HIS A C 1
ATOM 1428 O O . HIS A 1 185 ? 5.993 -22.177 -8.080 1.00 94.38 185 HIS A O 1
ATOM 1434 N N . GLU A 1 186 ? 6.893 -22.855 -10.026 1.00 94.94 186 GLU A N 1
ATOM 1435 C CA . GLU A 1 186 ? 8.279 -22.607 -9.647 1.00 94.94 186 GLU A CA 1
ATOM 1436 C C . GLU A 1 186 ? 8.684 -21.215 -10.152 1.00 94.94 186 GLU A C 1
ATOM 1438 O O . GLU A 1 186 ? 8.646 -20.934 -11.355 1.00 94.94 186 GLU A O 1
ATOM 1443 N N . VAL A 1 187 ? 9.011 -20.310 -9.227 1.00 93.81 187 VAL A N 1
ATOM 1444 C CA . VAL A 1 187 ? 9.182 -18.883 -9.514 1.00 93.81 187 VAL A CA 1
ATOM 1445 C C . VAL A 1 187 ? 10.524 -18.395 -8.975 1.00 93.81 187 VAL A C 1
ATOM 1447 O O . VAL A 1 187 ? 10.773 -18.405 -7.773 1.00 93.81 187 VAL A O 1
ATOM 1450 N N . ASN A 1 188 ? 11.394 -17.917 -9.868 1.00 93.25 188 ASN A N 1
ATOM 1451 C CA . ASN A 1 188 ? 12.567 -17.137 -9.466 1.00 93.25 188 ASN A CA 1
ATOM 1452 C C . ASN A 1 188 ? 12.099 -15.822 -8.839 1.00 93.25 188 ASN A C 1
ATOM 1454 O O . ASN A 1 188 ? 11.177 -15.198 -9.367 1.00 93.25 188 ASN A O 1
ATOM 1458 N N . ALA A 1 189 ? 12.734 -15.380 -7.757 1.00 93.56 189 ALA A N 1
ATOM 1459 C CA . ALA A 1 189 ? 12.256 -14.240 -6.986 1.00 93.56 189 ALA A CA 1
ATOM 1460 C C . ALA A 1 189 ? 13.375 -13.287 -6.553 1.00 93.56 189 ALA A C 1
ATOM 1462 O O . ALA A 1 189 ? 14.543 -13.658 -6.453 1.00 93.56 189 ALA A O 1
ATOM 1463 N N . ASN A 1 190 ? 12.983 -12.050 -6.264 1.00 92.06 190 ASN A N 1
ATOM 1464 C CA . ASN A 1 190 ? 13.804 -11.035 -5.617 1.00 92.06 190 ASN A CA 1
ATOM 1465 C C . ASN A 1 190 ? 13.118 -10.603 -4.323 1.00 92.06 190 ASN A C 1
ATOM 1467 O O . ASN A 1 190 ? 11.902 -10.388 -4.310 1.00 92.06 190 ASN A O 1
ATOM 1471 N N . SER A 1 191 ? 13.883 -10.454 -3.249 1.00 91.69 191 SER A N 1
ATOM 1472 C CA . SER A 1 191 ? 13.398 -9.912 -1.987 1.00 91.69 191 SER A CA 1
ATOM 1473 C C . SER A 1 191 ? 13.844 -8.466 -1.802 1.00 91.69 191 SER A C 1
ATOM 1475 O O . SER A 1 191 ? 14.921 -8.062 -2.238 1.00 91.69 191 SER A O 1
ATOM 1477 N N . PHE A 1 192 ? 12.989 -7.681 -1.157 1.00 92.44 192 PHE A N 1
ATOM 1478 C CA . PHE A 1 192 ? 13.226 -6.288 -0.817 1.00 92.44 192 PHE A CA 1
ATOM 1479 C C . PHE A 1 192 ? 12.861 -6.069 0.646 1.00 92.44 192 PHE A C 1
ATOM 1481 O O . PHE A 1 192 ? 11.765 -6.432 1.067 1.00 92.44 192 PHE A O 1
ATOM 1488 N N . SER A 1 193 ? 13.755 -5.450 1.409 1.00 92.88 193 SER A N 1
ATOM 1489 C CA . SER A 1 193 ? 13.466 -4.940 2.750 1.00 92.88 193 SER A CA 1
ATOM 1490 C C . SER A 1 193 ? 13.362 -3.423 2.685 1.00 92.88 193 SER A C 1
ATOM 1492 O O . SER A 1 193 ? 14.330 -2.771 2.289 1.00 92.88 193 SER A O 1
ATOM 1494 N N . ILE A 1 194 ? 12.198 -2.872 3.038 1.00 91.38 194 ILE A N 1
ATOM 1495 C CA . ILE A 1 194 ? 11.934 -1.428 3.011 1.00 91.38 194 ILE A CA 1
ATOM 1496 C C . ILE A 1 194 ? 11.693 -0.908 4.418 1.00 91.38 194 ILE A C 1
ATOM 1498 O O . ILE A 1 194 ? 10.883 -1.467 5.156 1.00 91.38 194 ILE A O 1
ATOM 1502 N N . GLY A 1 195 ? 12.316 0.217 4.755 1.00 90.00 195 GLY A N 1
ATOM 1503 C CA . GLY A 1 195 ? 12.002 0.963 5.969 1.00 90.00 195 GLY A CA 1
ATOM 1504 C C . GLY A 1 195 ? 12.410 2.428 5.868 1.00 90.00 195 GLY A C 1
ATOM 1505 O O . GLY A 1 195 ? 13.264 2.797 5.059 1.00 90.00 195 GLY A O 1
ATOM 1506 N N . TYR A 1 196 ? 11.797 3.278 6.694 1.00 89.00 196 TYR A N 1
ATOM 1507 C CA . TYR A 1 196 ? 12.261 4.656 6.855 1.00 89.00 196 TYR A CA 1
ATOM 1508 C C . TYR A 1 196 ? 13.649 4.665 7.510 1.00 89.00 196 TYR A C 1
ATOM 1510 O O . TYR A 1 196 ? 13.933 3.879 8.416 1.00 89.00 196 TYR A O 1
ATOM 1518 N N . THR A 1 197 ? 14.518 5.586 7.097 1.00 86.50 197 THR A N 1
ATOM 1519 C CA . THR A 1 197 ? 15.891 5.680 7.630 1.00 86.50 197 THR A CA 1
ATOM 1520 C C . THR A 1 197 ? 16.018 6.597 8.852 1.00 86.50 197 THR A C 1
ATOM 1522 O O . THR A 1 197 ? 17.117 6.782 9.372 1.00 86.50 197 THR A O 1
ATOM 1525 N N . GLY A 1 198 ? 14.923 7.234 9.279 1.00 79.88 198 GLY A N 1
ATOM 1526 C CA . GLY A 1 198 ? 14.904 8.212 10.370 1.00 79.88 198 GLY A CA 1
ATOM 1527 C C . GLY A 1 198 ? 14.872 7.605 11.777 1.00 79.88 198 GLY A C 1
ATOM 1528 O O . GLY A 1 198 ? 14.813 6.394 11.967 1.00 79.88 198 GLY A O 1
ATOM 1529 N N . THR A 1 199 ? 14.864 8.466 12.798 1.00 78.38 199 THR A N 1
ATOM 1530 C CA . THR A 1 199 ? 14.611 8.044 14.186 1.00 78.38 199 THR A CA 1
ATOM 1531 C C . THR A 1 199 ? 13.168 7.577 14.346 1.00 78.38 199 THR A C 1
ATOM 1533 O O . THR A 1 199 ? 12.271 8.137 13.714 1.00 78.38 199 THR A O 1
ATOM 1536 N N . ASN A 1 200 ? 12.927 6.575 15.201 1.00 77.56 200 ASN A N 1
ATOM 1537 C CA . ASN A 1 200 ? 11.604 5.975 15.433 1.00 77.56 200 ASN A CA 1
ATOM 1538 C C . ASN A 1 200 ? 10.877 5.634 14.115 1.00 77.56 200 ASN A C 1
ATOM 1540 O O . ASN A 1 200 ? 9.712 5.980 13.938 1.00 77.56 200 ASN A O 1
ATOM 1544 N N . SER A 1 201 ? 11.601 5.025 13.173 1.00 77.50 201 SER A N 1
ATOM 1545 C CA . SER A 1 201 ? 11.141 4.688 11.820 1.00 77.50 201 SER A CA 1
ATOM 1546 C C . SER A 1 201 ? 10.217 3.469 11.747 1.00 77.50 201 SER A C 1
ATOM 1548 O O . SER A 1 201 ? 9.709 3.150 10.674 1.00 77.50 201 SER A O 1
ATOM 1550 N N . GLY A 1 202 ? 9.992 2.796 12.877 1.00 80.44 202 GLY A N 1
ATOM 1551 C CA . GLY A 1 202 ? 9.312 1.507 12.914 1.00 80.44 202 GLY A CA 1
ATOM 1552 C C . GLY A 1 202 ? 10.227 0.366 12.467 1.00 80.44 202 GLY A C 1
ATOM 1553 O O . GLY A 1 202 ? 11.452 0.487 12.474 1.00 80.44 202 GLY A O 1
ATOM 1554 N N . LEU A 1 203 ? 9.615 -0.766 12.127 1.00 85.94 203 LEU A N 1
ATOM 1555 C CA . LEU A 1 203 ? 10.314 -1.952 11.641 1.00 85.94 203 LEU A CA 1
ATOM 1556 C C . LEU A 1 203 ? 10.247 -2.007 10.114 1.00 85.94 203 LEU A C 1
ATOM 1558 O O . LEU A 1 203 ? 9.218 -1.673 9.525 1.00 85.94 203 LEU A O 1
ATOM 1562 N N . SER A 1 204 ? 11.334 -2.454 9.482 1.00 90.19 204 SER A N 1
ATOM 1563 C CA . SER A 1 204 ? 11.340 -2.690 8.040 1.00 90.19 204 SER A CA 1
ATOM 1564 C C . SER A 1 204 ? 10.388 -3.824 7.671 1.00 90.19 204 SER A C 1
ATOM 1566 O O . SER A 1 204 ? 10.294 -4.832 8.372 1.00 90.19 204 SER A O 1
ATOM 1568 N N . GLN A 1 205 ? 9.714 -3.664 6.540 1.00 92.44 205 GLN A N 1
ATOM 1569 C CA . GLN A 1 205 ? 8.820 -4.659 5.960 1.00 92.44 205 GLN A CA 1
ATOM 1570 C C . GLN A 1 205 ? 9.543 -5.400 4.839 1.00 92.44 205 GLN A C 1
ATOM 1572 O O . GLN A 1 205 ? 10.348 -4.804 4.120 1.00 92.44 205 GLN A O 1
ATOM 1577 N N . SER A 1 206 ? 9.262 -6.694 4.696 1.00 93.62 206 SER A N 1
ATOM 1578 C CA . SER A 1 206 ? 9.883 -7.529 3.664 1.00 93.62 206 SER A CA 1
ATOM 1579 C C . SER A 1 206 ? 8.883 -7.883 2.575 1.00 93.62 206 SER A C 1
ATOM 1581 O O . SER A 1 206 ? 7.739 -8.232 2.849 1.00 93.62 206 SER A O 1
ATOM 1583 N N . TYR A 1 207 ? 9.331 -7.823 1.328 1.00 93.62 207 TYR A N 1
ATOM 1584 C CA . TYR A 1 207 ? 8.522 -8.083 0.145 1.00 93.62 207 TYR A CA 1
ATOM 1585 C C . TYR A 1 207 ? 9.277 -9.024 -0.778 1.00 93.62 207 TYR A C 1
ATOM 1587 O O . TYR A 1 207 ? 10.484 -8.894 -0.949 1.00 93.62 207 TYR A O 1
ATOM 1595 N N . THR A 1 208 ? 8.587 -9.982 -1.381 1.00 93.88 208 THR A N 1
ATOM 1596 C CA . THR A 1 208 ? 9.163 -10.911 -2.359 1.00 93.88 208 THR A CA 1
ATOM 1597 C C . THR A 1 208 ? 8.399 -10.775 -3.666 1.00 93.88 208 THR A C 1
ATOM 1599 O O . THR A 1 208 ? 7.189 -10.982 -3.685 1.00 93.88 208 THR A O 1
ATOM 1602 N N . TYR A 1 209 ? 9.091 -10.435 -4.749 1.00 94.06 209 TYR A N 1
ATOM 1603 C CA . TYR A 1 209 ? 8.520 -10.272 -6.086 1.00 94.06 209 TYR A CA 1
ATOM 1604 C C . TYR A 1 209 ? 9.063 -11.332 -7.033 1.00 94.06 209 TYR A C 1
ATOM 1606 O O . TYR A 1 209 ? 10.219 -11.738 -6.915 1.00 94.06 209 TYR A O 1
ATOM 1614 N N . ALA A 1 210 ? 8.263 -11.727 -8.023 1.00 93.88 210 ALA A N 1
ATOM 1615 C CA . ALA A 1 210 ? 8.758 -12.548 -9.118 1.00 93.88 210 ALA A CA 1
ATOM 1616 C C . ALA A 1 210 ? 9.905 -11.825 -9.855 1.00 93.88 210 ALA A C 1
ATOM 1618 O O . ALA A 1 210 ? 9.830 -10.629 -10.152 1.00 93.88 210 ALA A O 1
ATOM 1619 N N . ALA A 1 211 ? 10.980 -12.545 -10.148 1.00 91.50 211 ALA A N 1
ATOM 1620 C CA . ALA A 1 211 ? 12.129 -12.022 -10.869 1.00 91.50 211 ALA A CA 1
ATOM 1621 C C . ALA A 1 211 ? 11.851 -11.972 -12.376 1.00 91.50 211 ALA A C 1
ATOM 1623 O O . ALA A 1 211 ? 11.171 -12.836 -12.934 1.00 91.50 211 ALA A O 1
ATOM 1624 N N . LEU A 1 212 ? 12.422 -10.969 -13.047 1.00 89.00 212 LEU A N 1
ATOM 1625 C CA . LEU A 1 212 ? 12.462 -10.936 -14.503 1.00 89.00 212 LEU A CA 1
ATOM 1626 C C . LEU A 1 212 ? 13.572 -11.878 -14.981 1.00 89.00 212 LEU A C 1
ATOM 1628 O O . LEU A 1 212 ? 14.747 -11.536 -14.892 1.00 89.00 212 LEU A O 1
ATOM 1632 N N . THR A 1 213 ? 13.204 -13.056 -15.476 1.00 85.44 213 THR A N 1
ATOM 1633 C CA . THR A 1 213 ? 14.166 -14.032 -16.018 1.00 85.44 213 THR A CA 1
ATOM 1634 C C . THR A 1 213 ? 14.329 -13.929 -17.532 1.00 85.44 213 THR A C 1
ATOM 1636 O O . THR A 1 213 ? 15.405 -14.211 -18.051 1.00 85.44 213 THR A O 1
ATOM 1639 N N . ASP A 1 214 ? 13.282 -13.492 -18.235 1.00 84.25 214 ASP A N 1
ATOM 1640 C CA . ASP A 1 214 ? 13.276 -13.252 -19.676 1.00 84.25 214 ASP A CA 1
ATOM 1641 C C . ASP A 1 214 ? 12.550 -11.933 -19.980 1.00 84.25 214 ASP A C 1
ATOM 1643 O O . ASP A 1 214 ? 11.343 -11.799 -19.764 1.00 84.25 214 ASP A O 1
ATOM 1647 N N . ALA A 1 215 ? 13.294 -10.951 -20.496 1.00 81.94 215 ALA A N 1
ATOM 1648 C CA . ALA A 1 215 ? 12.763 -9.644 -20.879 1.00 81.94 215 ALA A CA 1
ATOM 1649 C C . ALA A 1 215 ? 11.743 -9.720 -22.026 1.00 81.94 215 ALA A C 1
ATOM 1651 O O . ALA A 1 215 ? 10.820 -8.908 -22.073 1.00 81.94 215 ALA A O 1
ATOM 1652 N N . ALA A 1 216 ? 11.881 -10.693 -22.932 1.00 83.44 216 ALA A N 1
ATOM 1653 C CA . ALA A 1 216 ? 10.940 -10.897 -24.027 1.00 83.44 216 ALA A CA 1
ATOM 1654 C C . ALA A 1 216 ? 9.655 -11.596 -23.558 1.00 83.44 216 ALA A C 1
ATOM 1656 O O . ALA A 1 216 ? 8.609 -11.447 -24.192 1.00 83.44 216 ALA A O 1
ATOM 1657 N N . ASN A 1 217 ? 9.715 -12.330 -22.442 1.00 82.25 217 ASN A N 1
ATOM 1658 C CA . ASN A 1 217 ? 8.599 -13.113 -21.926 1.00 82.25 217 ASN A CA 1
ATOM 1659 C C . ASN A 1 217 ? 8.518 -13.100 -20.388 1.00 82.25 217 ASN A C 1
ATOM 1661 O O . ASN A 1 217 ? 8.721 -14.108 -19.709 1.00 82.25 217 ASN A O 1
ATOM 1665 N N . ASN A 1 218 ? 8.172 -11.942 -19.822 1.00 86.69 218 ASN A N 1
ATOM 1666 C CA . ASN A 1 218 ? 8.032 -11.760 -18.375 1.00 86.69 218 ASN A CA 1
ATOM 1667 C C . ASN A 1 218 ? 6.741 -12.397 -17.821 1.00 86.69 218 ASN A C 1
ATOM 1669 O O . ASN A 1 218 ? 5.816 -11.676 -17.445 1.00 86.69 218 ASN A O 1
ATOM 1673 N N . THR A 1 219 ? 6.634 -13.725 -17.809 1.00 87.69 219 THR A N 1
ATOM 1674 C CA . THR A 1 219 ? 5.402 -14.478 -17.481 1.00 87.69 219 THR A CA 1
ATOM 1675 C C . THR A 1 219 ? 4.664 -13.949 -16.246 1.00 87.69 219 THR A C 1
ATOM 1677 O O . THR A 1 219 ? 3.473 -13.660 -16.320 1.00 87.69 219 THR A O 1
ATOM 1680 N N . TYR A 1 220 ? 5.379 -13.742 -15.138 1.00 90.75 220 TYR A N 1
ATOM 1681 C CA . TYR A 1 220 ? 4.790 -13.318 -13.862 1.00 90.75 220 TYR A CA 1
ATOM 1682 C C . TYR A 1 220 ? 4.750 -11.799 -13.668 1.00 90.75 220 TYR A C 1
ATOM 1684 O O . TYR A 1 220 ? 4.336 -11.326 -12.611 1.00 90.75 220 TYR A O 1
ATOM 1692 N N . ARG A 1 221 ? 5.203 -11.022 -14.661 1.00 89.56 221 ARG A N 1
ATOM 1693 C CA . ARG A 1 221 ? 5.168 -9.552 -14.681 1.00 89.56 221 ARG A CA 1
ATOM 1694 C C . ARG A 1 221 ? 5.751 -8.911 -13.416 1.00 89.56 221 ARG A C 1
ATOM 1696 O O . ARG A 1 221 ? 5.271 -7.865 -13.002 1.00 89.56 221 ARG A O 1
ATOM 1703 N N . ASN A 1 222 ? 6.734 -9.524 -12.760 1.00 91.62 222 ASN A N 1
ATOM 1704 C CA . ASN A 1 222 ? 7.234 -9.067 -11.456 1.00 91.62 222 ASN A CA 1
ATOM 1705 C C . ASN A 1 222 ? 6.124 -8.859 -10.403 1.00 91.62 222 ASN A C 1
ATOM 1707 O O . ASN A 1 222 ? 6.094 -7.834 -9.728 1.00 91.62 222 ASN A O 1
ATOM 1711 N N . VAL A 1 223 ? 5.145 -9.761 -10.309 1.00 91.88 223 VAL A N 1
ATOM 1712 C CA . VAL A 1 223 ? 4.068 -9.684 -9.305 1.00 91.88 223 VAL A CA 1
ATOM 1713 C C . VAL A 1 223 ? 4.608 -9.872 -7.878 1.00 91.88 223 VAL A C 1
ATOM 1715 O O . VAL A 1 223 ? 5.594 -10.582 -7.677 1.00 91.88 223 VAL A O 1
ATOM 1718 N N . LEU A 1 224 ? 3.961 -9.242 -6.891 1.00 93.12 224 LEU A N 1
ATOM 1719 C CA . LEU A 1 224 ? 4.222 -9.469 -5.466 1.00 93.12 224 LEU A CA 1
ATOM 1720 C C . LEU A 1 224 ? 3.754 -10.880 -5.077 1.00 93.12 224 LEU A C 1
ATOM 1722 O O . LEU A 1 224 ? 2.579 -11.206 -5.222 1.00 93.12 224 LEU A O 1
ATOM 1726 N N . LEU A 1 225 ? 4.675 -11.703 -4.583 1.00 94.31 225 LEU A N 1
ATOM 1727 C CA . LEU A 1 225 ? 4.443 -13.094 -4.183 1.00 94.31 225 LEU A CA 1
ATOM 1728 C C . LEU A 1 225 ? 4.157 -13.217 -2.682 1.00 94.31 225 LEU A C 1
ATOM 1730 O O . LEU A 1 225 ? 3.260 -13.957 -2.276 1.00 94.31 225 LEU A O 1
ATOM 1734 N N . ARG A 1 226 ? 4.918 -12.487 -1.857 1.00 93.75 226 ARG A N 1
ATOM 1735 C CA . ARG A 1 226 ? 4.811 -12.491 -0.391 1.00 93.75 226 ARG A CA 1
ATOM 1736 C C . ARG A 1 226 ? 5.111 -11.112 0.179 1.00 93.75 226 ARG A C 1
ATOM 1738 O O . ARG A 1 226 ? 5.986 -10.413 -0.327 1.00 93.75 226 ARG A O 1
ATOM 1745 N N . MET A 1 227 ? 4.431 -10.773 1.266 1.00 93.94 227 MET A N 1
ATOM 1746 C CA . MET A 1 227 ? 4.737 -9.619 2.107 1.00 93.94 227 MET A CA 1
ATOM 1747 C C . MET A 1 227 ? 4.756 -10.055 3.573 1.00 93.94 227 MET A C 1
ATOM 1749 O O . MET A 1 227 ? 3.853 -10.760 4.017 1.00 93.94 227 MET A O 1
ATOM 1753 N N . ASP A 1 228 ? 5.771 -9.618 4.310 1.00 93.81 228 ASP A N 1
ATOM 1754 C CA . ASP A 1 228 ? 5.939 -9.873 5.736 1.00 93.81 228 ASP A CA 1
ATOM 1755 C C . ASP A 1 228 ? 5.988 -8.531 6.473 1.00 93.81 228 ASP A C 1
ATOM 1757 O O . ASP A 1 228 ? 6.914 -7.731 6.288 1.00 93.81 228 ASP A O 1
ATOM 1761 N N . VAL A 1 229 ? 4.970 -8.282 7.301 1.00 91.12 229 VAL A N 1
ATOM 1762 C CA . VAL A 1 229 ? 4.796 -7.023 8.037 1.00 91.12 229 VAL A CA 1
ATOM 1763 C C . VAL A 1 229 ? 4.930 -7.291 9.534 1.00 91.12 229 VAL A C 1
ATOM 1765 O O . VAL A 1 229 ? 4.042 -7.918 10.123 1.00 91.12 229 VAL A O 1
ATOM 1768 N N . PRO A 1 230 ? 6.021 -6.846 10.179 1.00 90.00 230 PRO A N 1
ATOM 1769 C CA . PRO A 1 230 ? 6.170 -6.981 11.621 1.00 90.00 230 PRO A CA 1
ATOM 1770 C C . PRO A 1 230 ? 5.095 -6.186 12.366 1.00 90.00 230 PRO A C 1
ATOM 1772 O O . PRO A 1 230 ? 4.878 -5.006 12.086 1.00 90.00 230 PRO A O 1
ATOM 1775 N N . VAL A 1 231 ? 4.453 -6.814 13.349 1.00 83.25 231 VAL A N 1
ATOM 1776 C CA . VAL A 1 231 ? 3.540 -6.121 14.263 1.00 83.25 231 VAL A CA 1
ATOM 1777 C C . VAL A 1 231 ? 4.374 -5.442 15.348 1.00 83.25 231 VAL A C 1
ATOM 1779 O O . VAL A 1 231 ? 5.339 -6.018 15.863 1.00 83.25 231 VAL A O 1
ATOM 1782 N N . LEU A 1 232 ? 4.018 -4.202 15.692 1.00 74.69 232 LEU A N 1
ATOM 1783 C CA . LEU A 1 232 ? 4.702 -3.440 16.737 1.00 74.69 232 LEU A CA 1
ATOM 1784 C C . LEU A 1 232 ? 4.733 -4.212 18.067 1.00 74.69 232 LEU A C 1
ATOM 1786 O O . LEU A 1 232 ? 3.902 -5.079 18.328 1.00 74.69 232 LEU A O 1
ATOM 1790 N N . HIS A 1 233 ? 5.714 -3.886 18.912 1.00 74.81 233 HIS A N 1
ATOM 1791 C CA . HIS A 1 233 ? 5.914 -4.510 20.228 1.00 74.81 233 HIS A CA 1
ATOM 1792 C C . HIS A 1 233 ? 6.160 -6.028 20.198 1.00 74.81 233 HIS A C 1
ATOM 1794 O O . HIS A 1 233 ? 5.879 -6.720 21.173 1.00 74.81 233 HIS A O 1
ATOM 1800 N N . SER A 1 234 ? 6.723 -6.544 19.099 1.00 74.75 234 SER A N 1
ATOM 1801 C CA . SER A 1 234 ? 7.067 -7.966 18.946 1.00 74.75 234 SER A CA 1
ATOM 1802 C C . SER A 1 234 ? 5.866 -8.907 19.086 1.00 74.75 234 SER A C 1
ATOM 1804 O O . SER A 1 234 ? 6.024 -10.064 19.466 1.00 74.75 234 SER A O 1
ATOM 1806 N N . LEU A 1 235 ? 4.665 -8.424 18.753 1.00 81.12 235 LEU A N 1
ATOM 1807 C CA . LEU A 1 235 ? 3.429 -9.210 18.814 1.00 81.12 235 LEU A CA 1
ATOM 1808 C C . LEU A 1 235 ? 3.323 -10.258 17.693 1.00 81.12 235 LEU A C 1
ATOM 1810 O O . LEU A 1 235 ? 2.409 -11.076 17.697 1.00 81.12 235 LEU A O 1
ATOM 1814 N N . GLY A 1 236 ? 4.261 -10.254 16.743 1.00 86.75 236 GLY A N 1
ATOM 1815 C CA . GLY A 1 236 ? 4.359 -11.245 15.678 1.00 86.75 236 GLY A CA 1
ATOM 1816 C C . GLY A 1 236 ? 4.667 -10.619 14.325 1.00 86.75 236 GLY A C 1
ATOM 1817 O O . GLY A 1 236 ? 5.173 -9.501 14.223 1.00 86.75 236 GLY A O 1
ATOM 1818 N N . THR A 1 237 ? 4.385 -11.360 13.260 1.00 91.25 237 THR A N 1
ATOM 1819 C CA . THR A 1 237 ? 4.517 -10.906 11.872 1.00 91.25 237 THR A CA 1
ATOM 1820 C C . THR A 1 237 ? 3.289 -11.355 11.099 1.00 91.25 237 THR A C 1
ATOM 1822 O O . THR A 1 237 ? 2.874 -12.509 11.197 1.00 91.25 237 THR A O 1
ATOM 1825 N N . LEU A 1 238 ? 2.696 -10.433 10.349 1.00 89.56 238 LEU A N 1
ATOM 1826 C CA . LEU A 1 238 ? 1.622 -10.740 9.418 1.00 89.56 238 LEU A CA 1
ATOM 1827 C C . LEU A 1 238 ? 2.245 -11.220 8.109 1.00 89.56 238 LEU A C 1
ATOM 1829 O O . LEU A 1 238 ? 3.031 -10.498 7.494 1.00 89.56 238 LEU A O 1
ATOM 1833 N N . HIS A 1 239 ? 1.888 -12.437 7.707 1.00 93.19 239 HIS A N 1
ATOM 1834 C CA . HIS A 1 239 ? 2.373 -13.075 6.490 1.00 93.19 239 HIS A CA 1
ATOM 1835 C C . HIS A 1 239 ? 1.280 -13.062 5.424 1.00 93.19 239 HIS A C 1
ATOM 1837 O O . HIS A 1 239 ? 0.249 -13.718 5.573 1.00 93.19 239 HIS A O 1
ATOM 1843 N N . TYR A 1 240 ? 1.532 -12.365 4.324 1.00 91.88 240 TYR A N 1
ATOM 1844 C CA . TYR A 1 240 ? 0.638 -12.294 3.175 1.00 91.88 240 TYR A CA 1
ATOM 1845 C C . TYR A 1 240 ? 1.235 -13.082 2.017 1.00 91.88 240 TYR A C 1
ATOM 1847 O O . TYR A 1 240 ? 2.439 -13.012 1.769 1.00 91.88 240 TYR A O 1
ATOM 1855 N N . ARG A 1 241 ? 0.397 -13.826 1.295 1.00 94.69 241 ARG A N 1
ATOM 1856 C CA . ARG A 1 241 ? 0.808 -14.648 0.151 1.00 94.69 241 ARG A CA 1
ATOM 1857 C C . ARG A 1 241 ? -0.127 -14.417 -1.023 1.00 94.69 241 ARG A C 1
ATOM 1859 O O . ARG A 1 241 ? -1.328 -14.236 -0.831 1.00 94.69 241 ARG A O 1
ATOM 1866 N N . LEU A 1 242 ? 0.427 -14.455 -2.228 1.00 94.75 242 LEU A N 1
ATOM 1867 C CA . LEU A 1 242 ? -0.346 -14.404 -3.458 1.00 94.75 242 LEU A CA 1
ATOM 1868 C C . LEU A 1 242 ? -1.224 -15.656 -3.576 1.00 94.75 242 LEU A C 1
ATOM 1870 O O . LEU A 1 242 ? -0.720 -16.773 -3.527 1.00 94.75 242 LEU A O 1
ATOM 1874 N N . VAL A 1 243 ? -2.529 -15.454 -3.756 1.00 94.94 243 VAL A N 1
ATOM 1875 C CA . VAL A 1 243 ? -3.500 -16.540 -3.993 1.00 94.94 243 VAL A CA 1
ATOM 1876 C C . VAL A 1 243 ? -3.938 -16.580 -5.458 1.00 94.94 243 VAL A C 1
ATOM 1878 O O . VAL A 1 243 ? -4.170 -17.653 -6.011 1.00 94.94 243 VAL A O 1
ATOM 1881 N N . SER A 1 244 ? -4.014 -15.416 -6.104 1.00 93.69 244 SER A N 1
ATOM 1882 C CA . SER A 1 244 ? -4.456 -15.276 -7.489 1.00 93.69 244 SER A CA 1
ATOM 1883 C C . SER A 1 244 ? -3.859 -14.035 -8.142 1.00 93.69 244 SER A C 1
ATOM 1885 O O . SER A 1 244 ? -3.806 -12.981 -7.506 1.00 93.69 244 SER A O 1
ATOM 1887 N N . ALA A 1 245 ? -3.505 -14.122 -9.421 1.00 92.31 245 ALA A N 1
ATOM 1888 C CA . ALA A 1 245 ? -3.089 -12.985 -10.235 1.00 92.31 245 ALA A CA 1
ATOM 1889 C C . ALA A 1 245 ? -3.861 -12.942 -11.561 1.00 92.31 245 ALA A C 1
ATOM 1891 O O . ALA A 1 245 ? -4.010 -13.957 -12.238 1.00 92.31 245 ALA A O 1
ATOM 1892 N N . GLN A 1 246 ? -4.311 -11.752 -11.959 1.00 90.69 246 GLN A N 1
ATOM 1893 C CA . GLN A 1 246 ? -4.906 -11.501 -13.271 1.00 90.69 246 GLN A CA 1
ATOM 1894 C C . GLN A 1 246 ? -4.018 -10.512 -14.027 1.00 90.69 246 GLN A C 1
ATOM 1896 O O . GLN A 1 246 ? -3.865 -9.362 -13.615 1.00 90.69 246 GLN A O 1
ATOM 1901 N N . PHE A 1 247 ? -3.445 -10.949 -15.142 1.00 86.06 247 PHE A N 1
ATOM 1902 C CA . PHE A 1 247 ? -2.648 -10.105 -16.022 1.00 86.06 247 PHE A CA 1
ATOM 1903 C C . PHE A 1 247 ? -3.495 -9.738 -17.241 1.00 86.06 247 PHE A C 1
ATOM 1905 O O . PHE A 1 247 ? -3.746 -10.570 -18.111 1.00 86.06 247 PHE A O 1
ATOM 1912 N N . ILE A 1 248 ? -3.975 -8.496 -17.279 1.00 75.00 248 ILE A N 1
ATOM 1913 C CA . ILE A 1 248 ? -4.746 -7.967 -18.411 1.00 75.00 248 ILE A CA 1
ATOM 1914 C C . ILE A 1 248 ? -3.756 -7.580 -19.524 1.00 75.00 248 ILE A C 1
ATOM 1916 O O . ILE A 1 248 ? -2.717 -6.982 -19.233 1.00 75.00 248 ILE A O 1
ATOM 1920 N N . GLN A 1 249 ? -4.055 -7.981 -20.765 1.00 55.41 249 GLN A N 1
ATOM 1921 C CA . GLN A 1 249 ? -3.319 -7.579 -21.973 1.00 55.41 249 GLN A CA 1
ATOM 1922 C C . GLN A 1 249 ? -3.780 -6.218 -22.485 1.00 55.41 249 GLN A C 1
ATOM 1924 O O . GLN A 1 249 ? -5.003 -5.957 -22.428 1.00 55.41 249 GLN A O 1
#